Protein AF-A0A0P0VEU3-F1 (afdb_monomer_lite)

pLDDT: mean 72.61, std 14.06, range [29.98, 88.94]

Foldseek 3Di:
DDPPPQQDLDQVVLVVLVVLLVVLLVLADVLLSVLLVLQLLLQSLLQ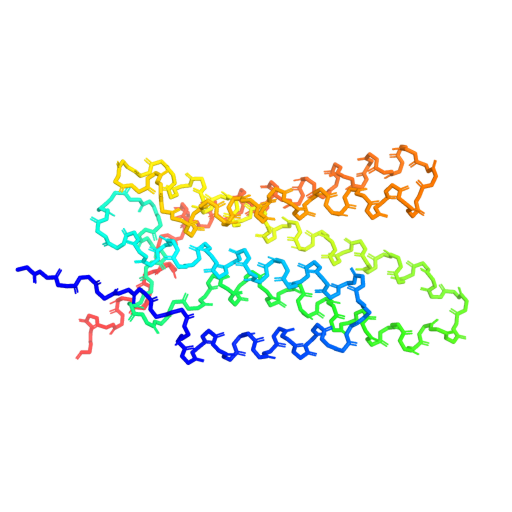SLLLVCVPQPDFLCVLLDDPRRPNCCSSCVLRVVLSVLSSVLSVCVVVVVPPPVCPVVSVVSVLVSLLSNLLSLLVSVLSLVRQCPGPVRVDDPSSVSSVVSSVVSVVSVLVVPVVVDPDPVVSVVSVVSSVVSSVVSVVVVVCCCVPCSPVSCVVVVVVVVD

Structure (mmCIF, N/CA/C/O backbone):
data_AF-A0A0P0VEU3-F1
#
_entry.id   AF-A0A0P0VEU3-F1
#
loop_
_atom_site.group_PDB
_atom_site.id
_atom_site.type_symbol
_atom_site.label_atom_id
_atom_site.label_alt_id
_atom_site.label_comp_id
_atom_site.label_asym_id
_atom_site.label_entity_id
_atom_site.label_seq_id
_atom_site.pdbx_PDB_ins_code
_atom_site.Cartn_x
_atom_site.Cartn_y
_atom_site.Cartn_z
_atom_site.occupancy
_atom_site.B_iso_or_equiv
_atom_site.auth_seq_id
_atom_site.auth_comp_id
_atom_site.auth_asym_id
_atom_site.auth_atom_id
_atom_site.pdbx_PDB_model_num
ATOM 1 N N . MET A 1 1 ? 17.361 14.196 -33.453 1.00 32.28 1 MET A N 1
ATOM 2 C CA . MET A 1 1 ? 16.663 14.804 -32.301 1.00 32.28 1 MET A CA 1
ATOM 3 C C . MET A 1 1 ? 15.591 13.819 -31.853 1.00 32.28 1 MET A C 1
ATOM 5 O O . MET A 1 1 ? 14.541 13.753 -32.472 1.00 32.28 1 MET A O 1
ATOM 9 N N . ALA A 1 2 ? 15.901 12.940 -30.896 1.00 29.98 2 ALA A N 1
ATOM 10 C CA . ALA A 1 2 ? 14.921 11.979 -30.395 1.00 29.98 2 ALA A CA 1
ATOM 11 C C . ALA A 1 2 ? 13.971 12.723 -29.454 1.00 29.98 2 ALA A C 1
ATOM 13 O O . ALA A 1 2 ? 14.391 13.202 -28.402 1.00 29.98 2 ALA A O 1
ATOM 14 N N . MET A 1 3 ? 12.715 12.874 -29.866 1.00 30.31 3 MET A N 1
ATOM 15 C CA . MET A 1 3 ? 11.657 13.405 -29.018 1.00 30.31 3 MET A CA 1
ATOM 16 C C . MET A 1 3 ? 11.454 12.398 -27.883 1.00 30.31 3 MET A C 1
ATOM 18 O O . MET A 1 3 ? 10.894 11.323 -28.093 1.00 30.31 3 MET A O 1
ATOM 22 N N . ALA A 1 4 ? 11.997 12.699 -26.702 1.00 37.72 4 ALA A N 1
ATOM 23 C CA . ALA A 1 4 ? 11.722 11.927 -25.502 1.00 37.72 4 ALA A CA 1
ATOM 24 C C . ALA A 1 4 ? 10.216 12.032 -25.246 1.00 37.72 4 ALA A C 1
ATOM 26 O O . ALA A 1 4 ? 9.728 13.080 -24.822 1.00 37.72 4 ALA A O 1
ATOM 27 N N . MET A 1 5 ? 9.470 10.981 -25.596 1.00 40.44 5 MET A N 1
ATOM 28 C CA . MET A 1 5 ? 8.049 10.905 -25.288 1.00 40.44 5 MET A CA 1
ATOM 29 C C . MET A 1 5 ? 7.889 11.083 -23.782 1.00 40.44 5 MET A C 1
ATOM 31 O O . MET A 1 5 ? 8.500 10.346 -23.003 1.00 40.44 5 MET A O 1
ATOM 35 N N . ALA A 1 6 ? 7.096 12.080 -23.382 1.00 47.03 6 ALA A N 1
ATOM 36 C CA . ALA A 1 6 ? 6.721 12.258 -21.989 1.00 47.03 6 ALA A CA 1
ATOM 37 C C . ALA A 1 6 ? 6.168 10.918 -21.473 1.00 47.03 6 ALA A C 1
ATOM 39 O O . ALA A 1 6 ? 5.345 10.311 -22.169 1.00 47.03 6 ALA A O 1
ATOM 40 N N . PRO A 1 7 ? 6.630 10.420 -20.312 1.00 53.62 7 PRO A N 1
ATOM 41 C CA . PRO A 1 7 ? 6.141 9.157 -19.784 1.00 53.62 7 PRO A CA 1
ATOM 42 C C . PRO A 1 7 ? 4.625 9.266 -19.654 1.00 53.62 7 PRO A C 1
ATOM 44 O O . PRO A 1 7 ? 4.120 10.170 -18.985 1.00 53.62 7 PRO A O 1
ATOM 47 N N . ALA A 1 8 ? 3.899 8.389 -20.350 1.00 59.00 8 ALA A N 1
ATOM 48 C CA . ALA A 1 8 ? 2.447 8.402 -20.319 1.00 59.00 8 ALA A CA 1
ATOM 49 C C . ALA A 1 8 ? 2.006 8.201 -18.865 1.00 59.00 8 ALA A C 1
ATOM 51 O O . ALA A 1 8 ? 2.203 7.133 -18.276 1.00 59.00 8 ALA A O 1
ATOM 52 N N . VAL A 1 9 ? 1.446 9.259 -18.273 1.00 63.12 9 VAL A N 1
ATOM 53 C CA . VAL A 1 9 ? 0.976 9.259 -16.880 1.00 63.12 9 VAL A CA 1
ATOM 54 C C . VAL A 1 9 ? -0.052 8.144 -16.673 1.00 63.12 9 VAL A C 1
ATOM 56 O O . VAL A 1 9 ? -0.084 7.510 -15.622 1.00 63.12 9 VAL A O 1
ATOM 59 N N . VAL A 1 10 ? -0.831 7.847 -17.715 1.00 63.91 10 VAL A N 1
ATOM 60 C CA . VAL A 1 10 ? -1.880 6.832 -17.717 1.00 63.91 10 VAL A CA 1
ATOM 61 C C . VAL A 1 10 ? -1.501 5.720 -18.697 1.00 63.91 10 VAL A C 1
ATOM 63 O O . VAL A 1 10 ? -1.823 5.782 -19.881 1.00 63.91 10 VAL A O 1
ATOM 66 N N . SER A 1 11 ? -0.787 4.701 -18.214 1.00 76.62 11 SER A N 1
ATOM 67 C CA . SER A 1 11 ? -0.761 3.400 -18.894 1.00 76.62 11 SER A CA 1
ATOM 68 C C . SER A 1 11 ? -2.011 2.605 -18.503 1.00 76.62 11 SER A C 1
ATOM 70 O O . SER A 1 11 ? -2.594 2.853 -17.444 1.00 76.62 11 SER A O 1
ATOM 72 N N . GLY A 1 12 ? -2.428 1.638 -19.327 1.00 74.12 12 GLY A N 1
ATOM 73 C CA . GLY A 1 12 ? -3.566 0.770 -18.994 1.00 74.12 12 GLY A CA 1
ATOM 74 C C . GLY A 1 12 ? -3.385 0.062 -17.644 1.00 74.12 12 GLY A C 1
ATOM 75 O O . GLY A 1 12 ? -4.311 0.021 -16.842 1.00 74.12 12 GLY A O 1
ATOM 76 N N . GLU A 1 13 ? -2.167 -0.396 -17.344 1.00 79.19 13 GLU A N 1
ATOM 77 C CA . GLU A 1 13 ? -1.820 -1.019 -16.059 1.00 79.19 13 GLU A CA 1
ATOM 78 C C . GLU A 1 13 ? -1.975 -0.042 -14.885 1.00 79.19 13 GLU A C 1
ATOM 80 O O . GLU A 1 13 ? -2.637 -0.361 -13.897 1.00 79.19 13 GLU A O 1
ATOM 85 N N . ARG A 1 14 ? -1.441 1.182 -15.012 1.00 81.69 14 ARG A N 1
ATOM 86 C CA . ARG A 1 14 ? -1.561 2.227 -13.981 1.00 81.69 14 ARG A CA 1
ATOM 87 C C . ARG A 1 14 ? -3.008 2.599 -13.725 1.00 81.69 14 ARG A C 1
ATOM 89 O O . ARG A 1 14 ? -3.391 2.782 -12.575 1.00 81.69 14 ARG A O 1
ATOM 96 N N . LEU A 1 15 ? -3.811 2.687 -14.785 1.00 81.38 15 LEU A N 1
ATOM 97 C CA . LEU A 1 15 ? -5.234 2.978 -14.675 1.00 81.38 15 LEU A CA 1
ATOM 98 C C . LEU A 1 15 ? -5.958 1.886 -13.884 1.00 81.38 15 LEU A C 1
ATOM 100 O O . LEU A 1 15 ? -6.757 2.211 -13.012 1.00 81.38 15 LEU A O 1
ATOM 104 N N . VAL A 1 16 ? -5.659 0.608 -14.138 1.00 83.50 16 VAL A N 1
ATOM 105 C CA . VAL A 1 16 ? -6.256 -0.512 -13.393 1.00 83.50 16 VAL A CA 1
ATOM 106 C C . VAL A 1 16 ? -5.898 -0.432 -11.911 1.00 83.50 16 VAL A C 1
ATOM 108 O O . VAL A 1 16 ? -6.789 -0.539 -11.067 1.00 83.50 16 VAL A O 1
ATOM 111 N N . VAL A 1 17 ? 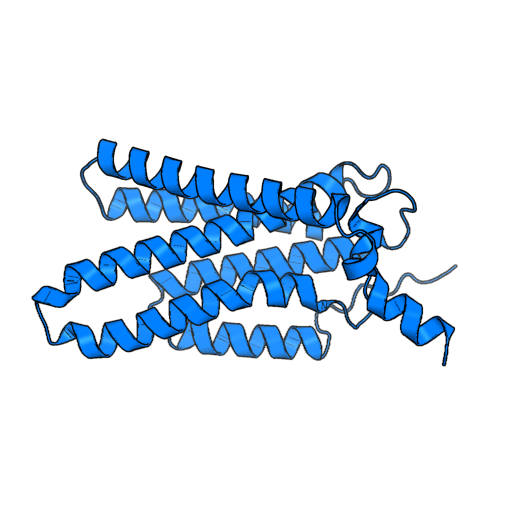-4.628 -0.182 -11.578 1.00 84.31 17 VAL A N 1
ATOM 112 C CA . VAL A 1 17 ? -4.210 -0.032 -10.176 1.00 84.31 17 VAL A CA 1
ATOM 113 C C . VAL A 1 17 ? -4.876 1.186 -9.538 1.00 84.31 17 VAL A C 1
ATOM 115 O O . VAL A 1 17 ? -5.375 1.097 -8.419 1.00 84.31 17 VAL A O 1
ATOM 118 N N . PHE A 1 18 ? -4.970 2.304 -10.259 1.00 82.44 18 PHE A N 1
ATOM 119 C CA . PHE A 1 18 ? -5.622 3.512 -9.763 1.00 82.44 18 PHE A CA 1
ATOM 120 C C . PHE A 1 18 ? -7.116 3.293 -9.509 1.00 82.44 18 PHE A C 1
ATOM 122 O O . PHE A 1 18 ? -7.623 3.688 -8.464 1.00 82.44 18 PHE A O 1
ATOM 129 N N . LEU A 1 19 ? -7.821 2.620 -10.422 1.00 84.69 19 LEU A N 1
ATOM 130 C CA . LEU A 1 19 ? -9.230 2.265 -10.250 1.00 84.69 19 LEU A CA 1
ATOM 131 C C . LEU A 1 19 ? -9.426 1.317 -9.065 1.00 84.69 19 LEU A C 1
ATOM 133 O O . LEU A 1 19 ? -10.364 1.505 -8.293 1.00 84.69 19 LEU A O 1
ATOM 137 N N . PHE A 1 20 ? -8.541 0.334 -8.889 1.00 86.50 20 PHE A N 1
ATOM 138 C CA . PHE A 1 20 ? -8.575 -0.566 -7.738 1.00 86.50 20 PHE A CA 1
ATOM 139 C C . PHE A 1 20 ? -8.404 0.202 -6.421 1.00 86.50 20 PHE A C 1
ATOM 141 O O . PHE A 1 20 ? -9.255 0.108 -5.537 1.00 86.50 20 PHE A O 1
ATOM 148 N N . VAL A 1 21 ? -7.361 1.027 -6.315 1.00 85.81 21 VAL A N 1
ATOM 149 C CA . VAL A 1 21 ? -7.096 1.833 -5.116 1.00 85.81 21 VAL A CA 1
ATOM 150 C C . VAL A 1 21 ? -8.229 2.825 -4.857 1.00 85.81 21 VAL A C 1
ATOM 152 O O . VAL A 1 21 ? -8.677 2.952 -3.721 1.00 85.81 21 VAL A O 1
ATOM 155 N N . ALA A 1 22 ? -8.752 3.481 -5.896 1.00 85.75 22 ALA A N 1
ATOM 156 C CA . ALA A 1 22 ? -9.877 4.402 -5.776 1.00 85.75 22 ALA A CA 1
ATOM 157 C C . ALA A 1 22 ? -11.134 3.695 -5.255 1.00 85.75 22 ALA A C 1
ATOM 159 O O . ALA A 1 22 ? -11.822 4.230 -4.392 1.00 85.75 22 ALA A O 1
ATOM 160 N N . ARG A 1 23 ? -11.425 2.474 -5.721 1.00 87.50 23 ARG A N 1
ATOM 161 C CA . ARG A 1 23 ? -12.559 1.679 -5.223 1.00 87.50 23 ARG A CA 1
ATOM 162 C C . ARG A 1 23 ? -12.410 1.334 -3.745 1.00 87.50 23 ARG A C 1
ATOM 164 O O . ARG A 1 23 ? -13.378 1.472 -3.003 1.00 87.50 23 ARG A O 1
ATOM 171 N N . VAL A 1 24 ? -11.216 0.925 -3.321 1.00 85.31 24 VAL A N 1
ATOM 172 C CA . VAL A 1 24 ? -10.928 0.624 -1.910 1.00 85.31 24 VAL A CA 1
ATOM 173 C C . VAL A 1 24 ? -11.025 1.893 -1.058 1.00 85.31 24 VAL A C 1
ATOM 175 O O . VAL A 1 24 ? -11.663 1.877 -0.009 1.00 85.31 24 VAL A O 1
ATOM 178 N N . ALA A 1 25 ? -10.470 3.010 -1.532 1.00 83.81 25 ALA A N 1
ATOM 179 C CA . ALA A 1 25 ? -10.518 4.298 -0.845 1.00 83.81 25 ALA A CA 1
ATOM 180 C C . ALA A 1 25 ? -11.952 4.836 -0.709 1.00 83.81 25 ALA A C 1
ATOM 182 O O . ALA A 1 25 ? -12.326 5.308 0.358 1.00 83.81 25 ALA A O 1
ATOM 183 N N . LEU A 1 26 ? -12.781 4.713 -1.751 1.00 85.44 26 LEU A N 1
ATOM 184 C CA . LEU A 1 26 ? -14.190 5.129 -1.721 1.00 85.44 26 LEU A CA 1
ATOM 185 C C . LEU A 1 26 ? -15.054 4.262 -0.797 1.00 85.44 26 LEU A C 1
ATOM 187 O O . LEU A 1 26 ? -16.088 4.720 -0.319 1.00 85.44 26 LEU A O 1
ATOM 191 N N . ALA A 1 27 ? -14.654 3.014 -0.548 1.00 84.75 27 ALA A N 1
ATOM 192 C CA . ALA A 1 27 ? -15.331 2.137 0.403 1.00 84.75 27 ALA A CA 1
ATOM 193 C C . ALA A 1 27 ? -14.907 2.390 1.863 1.00 84.75 27 ALA A C 1
ATOM 195 O O . ALA A 1 27 ? -15.554 1.875 2.779 1.00 84.75 27 ALA A O 1
ATOM 196 N N . ALA A 1 28 ? -13.826 3.147 2.079 1.00 80.81 28 ALA A N 1
ATOM 197 C CA . ALA A 1 28 ? -13.236 3.404 3.384 1.00 80.81 28 ALA A CA 1
ATOM 198 C C . ALA A 1 28 ? -13.727 4.723 4.011 1.00 80.81 28 ALA A C 1
ATOM 200 O O . ALA A 1 28 ? -14.112 5.653 3.300 1.00 80.81 28 ALA A O 1
ATOM 201 N N . PRO A 1 29 ? -13.647 4.863 5.347 1.00 77.94 29 PRO A N 1
ATOM 202 C CA . PRO A 1 29 ? -13.798 6.159 6.002 1.00 77.94 29 PRO A CA 1
ATOM 203 C C . PRO A 1 29 ? -12.732 7.143 5.496 1.00 77.94 29 PRO A C 1
ATOM 205 O O . PRO A 1 29 ? -11.569 6.762 5.341 1.00 77.94 29 PRO A O 1
ATOM 208 N N . ALA A 1 30 ? -13.093 8.420 5.314 1.00 78.50 30 ALA A N 1
ATOM 209 C CA . ALA A 1 30 ? -12.210 9.444 4.733 1.00 78.50 30 ALA A CA 1
ATOM 210 C C . ALA A 1 30 ? -10.825 9.530 5.410 1.00 78.50 30 ALA A C 1
ATOM 212 O O . ALA A 1 30 ? -9.807 9.678 4.735 1.00 78.50 30 ALA A O 1
ATOM 213 N N . GLN A 1 31 ? -10.788 9.353 6.734 1.00 80.00 31 GLN A N 1
ATOM 214 C CA . GLN A 1 31 ? -9.568 9.333 7.548 1.00 80.00 31 GLN A CA 1
ATOM 215 C C . GLN A 1 31 ? -8.565 8.230 7.161 1.00 80.00 31 GLN A C 1
ATOM 217 O O . GLN A 1 31 ? -7.362 8.449 7.254 1.00 80.00 31 GLN A O 1
ATOM 222 N N . LEU A 1 32 ? -9.035 7.071 6.690 1.00 80.88 32 LEU A N 1
ATOM 223 C CA . LEU A 1 32 ? -8.178 5.964 6.249 1.00 80.88 32 LEU A CA 1
ATOM 224 C C . LEU A 1 32 ? -7.955 5.973 4.730 1.00 80.88 32 LEU A C 1
ATOM 226 O O . LEU A 1 32 ? -6.909 5.533 4.256 1.00 80.88 32 LEU A O 1
ATOM 230 N N . ALA A 1 33 ? -8.909 6.521 3.973 1.00 84.25 33 ALA A N 1
ATOM 231 C CA . ALA A 1 33 ? -8.828 6.664 2.524 1.00 84.25 33 ALA A CA 1
ATOM 232 C C . ALA A 1 33 ? -7.747 7.665 2.083 1.00 84.25 33 ALA A C 1
ATOM 234 O O . ALA A 1 33 ? -7.006 7.401 1.134 1.00 84.25 33 ALA A O 1
ATOM 235 N N . ALA A 1 34 ? -7.640 8.809 2.769 1.00 84.88 34 ALA A N 1
ATOM 236 C CA . ALA A 1 34 ? -6.699 9.867 2.404 1.00 84.88 34 ALA A CA 1
ATOM 237 C C . ALA A 1 34 ? -5.223 9.413 2.445 1.00 84.88 34 ALA A C 1
ATOM 239 O O . ALA A 1 34 ? -4.519 9.643 1.459 1.00 84.88 34 ALA A O 1
ATOM 240 N N . PRO A 1 35 ? -4.743 8.709 3.491 1.00 84.12 35 PRO A N 1
ATOM 241 C CA . PRO A 1 35 ? -3.396 8.143 3.501 1.00 84.12 35 PRO A CA 1
ATOM 242 C C . PRO A 1 35 ? -3.143 7.208 2.314 1.00 84.12 35 PRO A C 1
ATOM 244 O O . PRO A 1 35 ? -2.140 7.363 1.619 1.00 84.12 35 PRO A O 1
ATOM 247 N N . LEU A 1 36 ? -4.069 6.292 2.014 1.00 86.25 36 LEU A N 1
ATOM 248 C CA . LEU A 1 36 ? -3.911 5.370 0.888 1.00 86.25 36 LEU A CA 1
ATOM 249 C C . LEU A 1 36 ? -3.787 6.121 -0.447 1.00 86.25 36 LEU A C 1
ATOM 251 O O . LEU A 1 36 ? -2.937 5.783 -1.270 1.00 86.25 36 LEU A O 1
ATOM 255 N N . ALA A 1 37 ? -4.591 7.169 -0.644 1.00 87.44 37 ALA A N 1
ATOM 256 C CA . ALA A 1 37 ? -4.525 8.010 -1.835 1.00 87.44 37 ALA A CA 1
ATOM 257 C C . ALA A 1 37 ? -3.185 8.759 -1.945 1.00 87.44 37 ALA A C 1
ATOM 259 O O . ALA A 1 37 ? -2.587 8.793 -3.022 1.00 87.44 37 ALA A O 1
ATOM 260 N N . VAL A 1 38 ? -2.679 9.312 -0.837 1.00 86.75 38 VAL A N 1
ATOM 261 C CA . VAL A 1 38 ? -1.364 9.974 -0.785 1.00 86.75 38 VAL A CA 1
ATOM 262 C C . VAL A 1 38 ? -0.243 8.982 -1.090 1.00 86.75 38 VAL A C 1
ATOM 264 O O . VAL A 1 38 ? 0.646 9.296 -1.879 1.00 86.75 38 VAL A O 1
ATOM 267 N N . LEU A 1 39 ? -0.298 7.774 -0.523 1.00 87.75 39 LEU A N 1
ATOM 268 C CA . LEU A 1 39 ? 0.686 6.722 -0.773 1.00 87.75 39 LEU A CA 1
ATOM 269 C C . LEU A 1 39 ? 0.667 6.270 -2.240 1.00 87.75 39 LEU A C 1
ATOM 271 O O . LEU A 1 39 ? 1.724 6.118 -2.847 1.00 87.75 39 LEU A O 1
ATOM 275 N N . ALA A 1 40 ? -0.518 6.113 -2.834 1.00 88.94 40 ALA A N 1
ATOM 276 C CA . ALA A 1 40 ? -0.667 5.781 -4.248 1.00 88.94 40 ALA A CA 1
ATOM 277 C C . ALA A 1 40 ? -0.131 6.893 -5.161 1.00 88.94 40 ALA A C 1
ATOM 279 O O . ALA A 1 40 ? 0.592 6.613 -6.116 1.00 88.94 40 ALA A O 1
ATOM 280 N N . ALA A 1 41 ? -0.418 8.159 -4.844 1.00 86.94 41 ALA A N 1
ATOM 281 C CA . ALA A 1 41 ? 0.131 9.301 -5.569 1.00 86.94 41 ALA A CA 1
ATOM 282 C C . ALA A 1 41 ? 1.662 9.374 -5.443 1.00 86.94 41 ALA A C 1
ATOM 284 O O . ALA A 1 41 ? 2.350 9.616 -6.436 1.00 86.94 41 ALA A O 1
ATOM 285 N N . ALA A 1 42 ? 2.204 9.111 -4.249 1.00 86.56 42 ALA A N 1
ATOM 286 C CA . ALA A 1 42 ? 3.643 9.050 -4.018 1.00 86.56 42 ALA A CA 1
ATOM 287 C C . ALA A 1 42 ? 4.277 7.931 -4.849 1.00 86.56 42 ALA A C 1
ATOM 289 O O . ALA A 1 42 ? 5.249 8.170 -5.560 1.00 86.56 42 ALA A O 1
ATOM 290 N N . ALA A 1 43 ? 3.696 6.732 -4.822 1.00 86.56 43 ALA A N 1
ATOM 291 C CA . ALA A 1 43 ? 4.191 5.593 -5.580 1.00 86.56 43 ALA A CA 1
ATOM 292 C C . ALA A 1 43 ? 4.150 5.845 -7.094 1.00 86.56 43 ALA A C 1
ATOM 294 O O . ALA A 1 43 ? 5.130 5.562 -7.779 1.00 86.56 43 ALA A O 1
ATOM 295 N N . LEU A 1 44 ? 3.079 6.463 -7.606 1.00 85.38 44 LEU A N 1
ATOM 296 C CA . LEU A 1 44 ? 2.976 6.863 -9.010 1.00 85.38 44 LEU A CA 1
ATOM 297 C C . LEU A 1 44 ? 4.053 7.893 -9.379 1.00 85.38 44 LEU A C 1
ATOM 299 O O . LEU A 1 44 ? 4.709 7.755 -10.408 1.00 85.38 44 LEU A O 1
ATOM 303 N N . ALA A 1 45 ? 4.271 8.909 -8.539 1.00 84.00 45 ALA A N 1
ATOM 304 C CA . ALA A 1 45 ? 5.295 9.925 -8.774 1.00 84.00 45 ALA A CA 1
ATOM 305 C C . ALA A 1 45 ? 6.710 9.323 -8.788 1.00 84.00 45 ALA A C 1
ATOM 307 O O . ALA A 1 45 ? 7.521 9.666 -9.651 1.00 84.00 45 ALA A O 1
ATOM 308 N N . VAL A 1 46 ? 6.999 8.395 -7.870 1.00 81.75 46 VAL A N 1
ATOM 309 C CA . VAL A 1 46 ? 8.271 7.661 -7.843 1.00 81.75 46 VAL A CA 1
ATOM 310 C C . VAL A 1 46 ? 8.422 6.799 -9.087 1.00 81.75 46 VAL A C 1
ATOM 312 O O . VAL A 1 46 ? 9.465 6.855 -9.729 1.00 81.75 46 VAL A O 1
ATOM 315 N N . GLU A 1 47 ? 7.390 6.055 -9.476 1.00 81.56 47 GLU A N 1
ATOM 316 C CA . GLU A 1 47 ? 7.423 5.210 -10.669 1.00 81.56 47 GLU A CA 1
ATOM 317 C C . GLU A 1 47 ? 7.667 6.031 -11.946 1.00 81.56 47 GLU A C 1
ATOM 319 O O . GLU A 1 47 ? 8.546 5.696 -12.736 1.00 81.56 47 GLU A O 1
ATOM 324 N N . LEU A 1 48 ? 6.987 7.173 -12.102 1.00 78.94 48 LEU A N 1
ATOM 325 C CA . LEU A 1 48 ? 7.221 8.111 -13.206 1.00 78.94 48 LEU A CA 1
ATOM 326 C C . LEU A 1 48 ? 8.648 8.680 -13.198 1.00 78.94 48 LEU A C 1
ATOM 328 O O . LEU A 1 48 ? 9.240 8.892 -14.259 1.00 78.94 48 LEU A O 1
ATOM 332 N N . ALA A 1 49 ? 9.216 8.928 -12.015 1.00 78.75 49 ALA A N 1
ATOM 333 C CA . ALA A 1 49 ? 10.594 9.388 -11.883 1.00 78.75 49 ALA A CA 1
ATOM 334 C C . ALA A 1 49 ? 11.611 8.290 -12.248 1.00 78.75 49 ALA A C 1
ATOM 336 O O . ALA A 1 49 ? 12.638 8.604 -12.856 1.00 78.75 49 ALA A O 1
ATOM 337 N N . VAL A 1 50 ? 11.323 7.024 -11.919 1.00 74.44 50 VAL A N 1
ATOM 338 C CA . VAL A 1 50 ? 12.127 5.864 -12.335 1.00 74.44 50 VAL A CA 1
ATOM 339 C C . VAL A 1 50 ? 12.068 5.697 -13.853 1.00 74.44 50 VAL A C 1
ATOM 341 O O . VAL A 1 50 ? 13.120 5.597 -14.484 1.00 74.44 50 VAL A O 1
ATOM 344 N N . ASP A 1 51 ? 10.883 5.762 -14.459 1.00 72.56 51 ASP A N 1
ATOM 345 C CA . ASP A 1 51 ? 10.715 5.651 -15.913 1.00 72.56 51 ASP A CA 1
ATOM 346 C C . ASP A 1 51 ? 11.430 6.769 -16.676 1.00 72.56 51 ASP A C 1
ATOM 348 O O . ASP A 1 51 ? 12.124 6.516 -17.661 1.00 72.56 51 ASP A O 1
ATOM 352 N N . GLY A 1 52 ? 11.313 8.013 -16.201 1.00 67.31 52 GLY A N 1
ATOM 353 C CA . GLY A 1 52 ? 11.990 9.164 -16.803 1.00 67.31 52 GLY A CA 1
ATOM 354 C C . GLY A 1 52 ? 13.518 9.101 -16.694 1.00 67.31 52 GLY A C 1
ATOM 355 O O . GLY A 1 52 ? 14.218 9.699 -17.506 1.00 67.31 52 GLY A O 1
ATOM 356 N N . SER A 1 53 ? 14.050 8.334 -15.736 1.00 64.06 53 SER A N 1
ATOM 357 C CA . SER A 1 53 ? 15.493 8.168 -15.510 1.00 64.06 53 SER A CA 1
ATOM 358 C C . SER A 1 53 ? 16.180 7.193 -16.478 1.00 64.06 53 SER A C 1
ATOM 360 O O . SER A 1 53 ? 17.368 6.904 -16.325 1.00 64.06 53 SER A O 1
ATOM 362 N N . ALA A 1 54 ? 15.449 6.689 -17.482 1.00 55.47 54 ALA A N 1
ATOM 363 C CA . ALA A 1 54 ? 15.855 5.635 -18.413 1.00 55.47 54 ALA A CA 1
ATOM 364 C C . ALA A 1 54 ? 17.216 5.833 -19.114 1.00 55.47 54 ALA A C 1
ATOM 366 O O . ALA A 1 54 ? 17.747 4.848 -19.640 1.00 55.47 54 ALA A O 1
ATOM 367 N N . SER A 1 55 ? 17.769 7.049 -19.108 1.00 49.38 55 SER A N 1
ATOM 368 C CA . SER A 1 55 ? 19.049 7.449 -19.699 1.00 49.38 55 SER A CA 1
ATOM 369 C C . SER A 1 55 ? 20.270 7.341 -18.770 1.00 49.38 55 SER A C 1
ATOM 371 O O . SER A 1 55 ? 21.393 7.393 -19.267 1.00 49.38 55 SER A O 1
ATOM 373 N N . ALA A 1 56 ? 20.107 7.150 -17.455 1.00 48.19 56 ALA A N 1
ATOM 374 C CA . ALA A 1 56 ? 21.238 7.081 -16.524 1.00 48.19 56 ALA A CA 1
ATOM 375 C C . ALA A 1 56 ? 21.723 5.634 -16.320 1.00 48.19 56 ALA A C 1
ATOM 377 O O . ALA A 1 56 ? 21.035 4.797 -15.736 1.00 48.19 56 ALA A O 1
ATOM 378 N N . SER A 1 57 ? 22.922 5.323 -16.808 1.00 47.25 57 SER A N 1
ATOM 379 C CA . SER A 1 57 ? 23.480 3.968 -16.904 1.00 47.25 57 SER A CA 1
ATOM 380 C C . SER A 1 57 ? 23.958 3.334 -15.584 1.00 47.25 57 SER A C 1
ATOM 382 O O . SER A 1 57 ? 24.345 2.165 -15.606 1.00 47.25 57 SER A O 1
ATOM 384 N N . SER A 1 58 ? 23.911 4.033 -14.444 1.00 49.50 58 SER A N 1
ATOM 385 C CA . SER A 1 58 ? 24.657 3.636 -13.234 1.00 49.50 58 SER A CA 1
ATOM 386 C C . SER A 1 58 ? 23.848 3.410 -11.947 1.00 49.50 58 SER A C 1
ATOM 388 O O . SER A 1 58 ? 24.452 3.169 -10.905 1.00 49.50 58 SER A O 1
ATOM 390 N N . SER A 1 59 ? 22.510 3.434 -11.957 1.00 53.62 59 SER A N 1
ATOM 391 C CA . SER A 1 59 ? 21.744 3.240 -10.712 1.00 53.62 59 SER A CA 1
ATOM 392 C C . SER A 1 59 ? 21.439 1.755 -10.414 1.00 53.62 59 SER A C 1
ATOM 394 O O . SER A 1 59 ? 21.087 1.002 -11.329 1.00 53.62 59 SER A O 1
ATOM 396 N N . PRO A 1 60 ? 21.489 1.305 -9.139 1.00 53.28 60 PRO A N 1
ATOM 397 C CA . PRO A 1 60 ? 21.070 -0.050 -8.739 1.00 53.28 60 PRO A CA 1
ATOM 398 C C . PRO A 1 60 ? 19.599 -0.343 -9.089 1.00 53.28 60 PRO A C 1
ATOM 400 O O . PRO A 1 60 ? 19.204 -1.497 -9.242 1.00 53.28 60 PRO A O 1
ATOM 403 N N . LEU A 1 61 ? 18.807 0.708 -9.328 1.00 56.41 61 LEU A N 1
ATOM 404 C CA . LEU A 1 61 ? 17.438 0.648 -9.842 1.00 56.41 61 LEU A CA 1
ATOM 405 C C . LEU A 1 61 ? 17.331 0.024 -11.238 1.00 56.41 61 LEU A C 1
ATOM 407 O O . LEU A 1 61 ? 16.256 -0.439 -11.609 1.00 56.41 61 LEU A O 1
ATOM 411 N N . ARG A 1 62 ? 18.432 -0.069 -11.999 1.00 56.66 62 ARG A N 1
ATOM 412 C CA . ARG A 1 62 ? 18.446 -0.776 -13.284 1.00 56.66 62 ARG A CA 1
ATOM 413 C C . ARG A 1 62 ? 18.056 -2.255 -13.134 1.00 56.66 62 ARG A C 1
ATOM 415 O O . ARG A 1 62 ? 17.554 -2.823 -14.098 1.00 56.66 62 ARG A O 1
ATOM 422 N N . ARG A 1 63 ? 18.218 -2.866 -11.948 1.00 54.72 63 ARG A N 1
ATOM 423 C CA . ARG A 1 63 ? 17.698 -4.221 -11.668 1.00 54.72 63 ARG A CA 1
ATOM 424 C C . ARG A 1 63 ? 16.183 -4.299 -11.718 1.00 54.72 63 ARG A C 1
ATOM 426 O O . ARG A 1 63 ? 15.656 -5.257 -12.256 1.00 54.72 63 ARG A O 1
ATOM 433 N N . PHE A 1 64 ? 15.484 -3.280 -11.232 1.00 51.78 64 PHE A N 1
ATOM 434 C CA . PHE A 1 64 ? 14.022 -3.228 -11.279 1.00 51.78 64 PHE A CA 1
ATOM 435 C C . PHE A 1 64 ? 13.473 -2.807 -12.641 1.00 51.78 64 PHE A C 1
ATOM 437 O O . PHE A 1 64 ? 12.277 -2.556 -12.763 1.00 51.78 64 PHE A O 1
ATOM 444 N N . ARG A 1 65 ? 14.326 -2.703 -13.668 1.00 52.34 65 ARG A N 1
ATOM 445 C CA . ARG A 1 65 ? 13.919 -2.276 -15.002 1.00 52.34 65 ARG A CA 1
ATOM 446 C C . ARG A 1 65 ? 13.067 -3.361 -15.653 1.00 52.34 65 ARG A C 1
ATOM 448 O O . ARG A 1 65 ? 13.553 -4.218 -16.387 1.00 52.34 65 ARG A O 1
ATOM 455 N N . THR A 1 66 ? 11.773 -3.281 -15.401 1.00 49.19 66 THR A N 1
ATOM 456 C CA . THR A 1 66 ? 10.745 -3.882 -16.235 1.00 49.19 66 THR A CA 1
ATOM 457 C C . THR A 1 66 ? 10.652 -3.093 -17.543 1.00 49.19 66 THR A C 1
ATOM 459 O O . THR A 1 66 ? 11.183 -1.987 -17.690 1.00 49.19 66 THR A O 1
ATOM 462 N N . ARG A 1 67 ? 10.082 -3.721 -18.571 1.00 49.88 67 ARG A N 1
ATOM 463 C CA . ARG A 1 67 ? 9.999 -3.158 -19.923 1.00 49.88 67 ARG A CA 1
ATOM 464 C C . ARG A 1 67 ? 9.343 -1.762 -19.876 1.00 49.88 67 ARG A C 1
ATOM 466 O O . ARG A 1 67 ? 8.366 -1.617 -19.143 1.00 49.88 67 ARG A O 1
ATOM 473 N N . PRO A 1 68 ? 9.804 -0.763 -20.660 1.00 47.12 68 PRO A N 1
ATOM 474 C CA . PRO A 1 68 ? 9.101 0.516 -20.766 1.00 47.12 68 PRO A CA 1
ATOM 475 C C . PRO A 1 68 ? 7.633 0.256 -21.131 1.00 47.12 68 PRO A C 1
ATOM 477 O O . PRO A 1 68 ? 7.368 -0.376 -22.155 1.00 47.12 68 PRO A O 1
ATOM 480 N N . GLY A 1 69 ? 6.707 0.666 -20.261 1.00 47.84 69 GLY A N 1
ATOM 481 C CA . GLY A 1 69 ? 5.266 0.428 -20.412 1.00 47.84 69 GLY A CA 1
ATOM 482 C C . GLY A 1 69 ? 4.677 -0.773 -19.654 1.00 47.84 69 GLY A C 1
ATOM 483 O O . GLY A 1 69 ? 3.463 -0.919 -19.696 1.00 47.84 69 GLY A O 1
ATOM 484 N N . ALA A 1 70 ? 5.487 -1.581 -18.957 1.00 50.97 70 ALA A N 1
ATOM 485 C CA . ALA A 1 70 ? 5.049 -2.728 -18.140 1.00 50.97 70 ALA A CA 1
ATOM 486 C C . ALA A 1 70 ? 5.396 -2.564 -16.641 1.00 50.97 70 ALA A C 1
ATOM 488 O O . ALA A 1 70 ? 5.631 -3.537 -15.920 1.00 50.97 70 ALA A O 1
ATOM 489 N N . SER A 1 71 ? 5.593 -1.320 -16.194 1.00 58.19 71 SER A N 1
ATOM 490 C CA . SER A 1 71 ? 6.327 -1.017 -14.962 1.00 58.19 71 SER A CA 1
ATOM 491 C C . SER A 1 71 ? 5.455 -0.653 -13.767 1.00 58.19 71 SER A C 1
ATOM 493 O O . SER A 1 71 ? 5.981 -0.072 -12.820 1.00 58.19 71 SER A O 1
ATOM 495 N N . SER A 1 72 ? 4.169 -1.021 -13.742 1.00 68.38 72 SER A N 1
ATOM 496 C CA . SER A 1 72 ? 3.309 -0.659 -12.604 1.00 68.38 72 SER A CA 1
ATOM 497 C C . SER A 1 72 ? 3.589 -1.439 -11.310 1.00 68.38 72 SER A C 1
ATOM 499 O O . SER A 1 72 ? 2.823 -1.374 -10.356 1.00 68.38 72 SER A O 1
ATOM 501 N N . GLY A 1 73 ? 4.699 -2.181 -11.243 1.00 76.88 73 GLY A N 1
ATOM 502 C CA . GLY A 1 73 ? 5.082 -2.983 -10.083 1.00 76.88 73 GLY A CA 1
ATOM 503 C C . GLY A 1 73 ? 5.414 -2.163 -8.833 1.00 76.88 73 GLY A C 1
ATOM 504 O O . GLY A 1 73 ? 5.166 -2.644 -7.732 1.00 76.88 73 GLY A O 1
ATOM 505 N N . ILE A 1 74 ? 5.924 -0.930 -8.974 1.00 81.69 74 ILE A N 1
ATOM 506 C CA . ILE A 1 74 ? 6.202 -0.059 -7.816 1.00 81.69 74 ILE A CA 1
ATOM 507 C C . ILE A 1 74 ? 4.883 0.448 -7.235 1.00 81.69 74 ILE A C 1
ATOM 509 O O . ILE A 1 74 ? 4.645 0.292 -6.038 1.00 81.69 74 ILE A O 1
ATOM 513 N N . LEU A 1 75 ? 4.004 0.997 -8.080 1.00 82.75 75 LEU A N 1
ATOM 514 C CA . LEU A 1 75 ? 2.674 1.443 -7.677 1.00 82.75 75 LEU A CA 1
ATOM 515 C C . LEU A 1 75 ? 1.854 0.296 -7.079 1.00 82.75 75 LEU A C 1
ATOM 517 O O . LEU A 1 75 ? 1.293 0.433 -5.992 1.00 82.75 75 LEU A O 1
ATOM 521 N N . LEU A 1 76 ? 1.814 -0.848 -7.759 1.00 84.75 76 LEU A N 1
ATOM 522 C CA . LEU A 1 76 ? 1.064 -2.018 -7.318 1.00 84.75 76 LEU A CA 1
ATOM 523 C C . LEU A 1 76 ? 1.645 -2.584 -6.020 1.00 84.75 76 LEU A C 1
ATOM 525 O O . LEU A 1 76 ? 0.890 -2.834 -5.084 1.00 84.75 76 LEU A O 1
ATOM 529 N N . GLY A 1 77 ? 2.967 -2.718 -5.906 1.00 84.12 77 GLY A N 1
ATOM 530 C CA . GLY A 1 77 ? 3.623 -3.219 -4.696 1.00 84.12 77 GLY A CA 1
ATOM 531 C C . GLY A 1 77 ? 3.451 -2.296 -3.486 1.00 84.12 77 GLY A C 1
ATOM 532 O O . GLY A 1 77 ? 3.227 -2.772 -2.377 1.00 84.12 77 GLY A O 1
ATOM 533 N N . ALA A 1 78 ? 3.485 -0.977 -3.693 1.00 86.38 78 ALA A N 1
ATOM 534 C CA . ALA A 1 78 ? 3.297 -0.007 -2.617 1.00 86.38 78 ALA A CA 1
ATOM 535 C C . ALA A 1 78 ? 1.840 0.095 -2.141 1.00 86.38 78 ALA A C 1
ATOM 537 O O . ALA A 1 78 ? 1.605 0.475 -0.999 1.00 86.38 78 ALA A O 1
ATOM 538 N N . THR A 1 79 ? 0.860 -0.223 -2.992 1.00 86.88 79 THR A N 1
ATOM 539 C CA . THR A 1 79 ? -0.567 -0.030 -2.675 1.00 86.88 79 THR A CA 1
ATOM 540 C C . THR A 1 79 ? -1.307 -1.315 -2.320 1.00 86.88 79 THR A C 1
ATOM 542 O O . THR A 1 79 ? -2.310 -1.246 -1.611 1.00 86.88 79 THR A O 1
ATOM 545 N N . THR A 1 80 ? -0.830 -2.489 -2.743 1.00 88.12 80 THR A N 1
ATOM 546 C CA . THR A 1 80 ? -1.521 -3.774 -2.520 1.00 88.12 80 THR A CA 1
ATOM 547 C C . THR A 1 80 ? -1.665 -4.120 -1.045 1.00 88.12 80 THR A C 1
ATOM 549 O O . THR A 1 80 ? -2.790 -4.304 -0.582 1.00 88.12 80 THR A O 1
ATOM 552 N N . LEU A 1 81 ? -0.562 -4.181 -0.294 1.00 85.31 81 LEU A N 1
ATOM 553 C CA . LEU A 1 81 ? -0.607 -4.528 1.131 1.00 85.31 81 LEU A CA 1
ATOM 554 C C . LEU A 1 81 ? -1.469 -3.543 1.946 1.00 85.31 81 LEU A C 1
ATOM 556 O O . LEU A 1 81 ? -2.377 -4.011 2.640 1.00 85.31 81 LEU A O 1
ATOM 560 N N . PRO A 1 82 ? -1.290 -2.210 1.823 1.00 86.25 82 PRO A N 1
ATOM 561 C CA . PRO A 1 82 ? -2.183 -1.244 2.462 1.00 86.25 82 PRO A CA 1
ATOM 562 C C . PRO A 1 82 ? -3.654 -1.417 2.069 1.00 86.25 82 PRO A C 1
ATOM 564 O O . PRO A 1 82 ? -4.523 -1.355 2.934 1.00 86.25 82 PRO A O 1
ATOM 567 N N . SER A 1 83 ? -3.952 -1.689 0.793 1.00 85.94 83 SER A N 1
ATOM 568 C CA . SER A 1 83 ? -5.334 -1.860 0.315 1.00 85.94 83 SER A CA 1
ATOM 569 C C . SER A 1 83 ? -6.004 -3.112 0.882 1.00 85.94 83 SER A C 1
ATOM 571 O O . SER A 1 83 ? -7.189 -3.076 1.220 1.00 85.94 83 SER A O 1
ATOM 573 N N . VAL A 1 84 ? -5.267 -4.220 1.015 1.00 88.19 84 VAL A N 1
ATOM 574 C CA . VAL A 1 84 ? -5.779 -5.458 1.628 1.00 88.19 84 VAL A CA 1
ATOM 575 C C . VAL A 1 84 ? -6.070 -5.237 3.111 1.00 88.19 84 VAL A C 1
ATOM 577 O O . VAL A 1 84 ? -7.149 -5.596 3.586 1.00 88.19 84 VAL A O 1
ATOM 580 N N . MET A 1 85 ? -5.154 -4.582 3.830 1.00 87.75 85 MET A N 1
ATOM 581 C CA . MET A 1 85 ? -5.348 -4.258 5.246 1.00 87.75 85 MET A CA 1
ATOM 582 C C . MET A 1 85 ? -6.509 -3.286 5.456 1.00 87.75 85 MET A C 1
ATOM 584 O O . MET A 1 85 ? -7.329 -3.497 6.350 1.00 87.75 85 MET A O 1
ATOM 588 N N . LEU A 1 86 ? -6.654 -2.287 4.582 1.00 85.75 86 LEU A N 1
ATOM 589 C CA . LEU A 1 86 ? -7.787 -1.371 4.622 1.00 85.75 86 LEU A CA 1
ATOM 590 C C . LEU A 1 86 ? -9.111 -2.081 4.314 1.00 85.75 86 LEU A C 1
ATOM 592 O O . LEU A 1 86 ? -10.105 -1.849 4.994 1.00 85.75 86 LEU A O 1
ATOM 596 N N . SER A 1 87 ? -9.132 -2.999 3.348 1.00 86.25 87 SER A N 1
ATOM 597 C CA . SER A 1 87 ? -10.325 -3.800 3.044 1.00 86.25 87 SER A CA 1
ATOM 598 C C . SER A 1 87 ? -10.763 -4.635 4.249 1.00 86.25 87 SER A C 1
ATOM 600 O O . SER A 1 87 ? -11.953 -4.697 4.559 1.00 86.25 87 SER A O 1
ATOM 602 N N . ARG A 1 88 ? -9.802 -5.219 4.977 1.00 86.62 88 ARG A N 1
ATOM 603 C CA . ARG A 1 88 ? -10.067 -5.943 6.226 1.00 86.62 88 ARG A CA 1
ATOM 604 C C . ARG A 1 88 ? -10.603 -5.013 7.320 1.00 86.62 88 ARG A C 1
ATOM 606 O O . ARG A 1 88 ? -11.569 -5.373 7.987 1.00 86.62 88 ARG A O 1
ATOM 613 N N . LEU A 1 89 ? -10.043 -3.809 7.458 1.00 84.56 89 LEU A N 1
ATOM 614 C CA . LEU A 1 89 ? -10.553 -2.777 8.370 1.00 84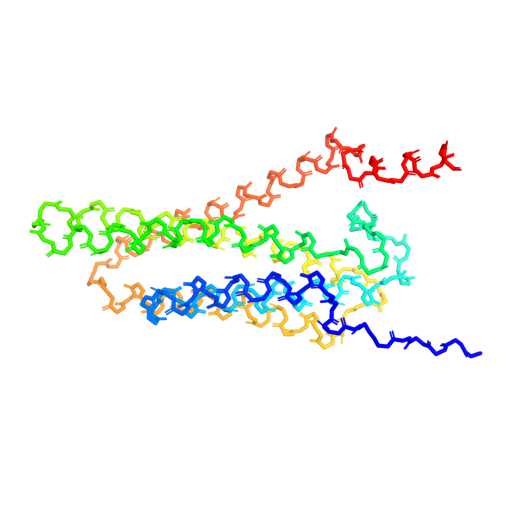.56 89 LEU A CA 1
ATOM 615 C C . LEU A 1 89 ? -11.991 -2.368 8.044 1.00 84.56 89 LEU A C 1
ATOM 617 O O . LEU A 1 89 ? -12.789 -2.229 8.959 1.00 84.56 89 LEU A O 1
ATOM 621 N N . ILE A 1 90 ? -12.350 -2.215 6.766 1.00 84.44 90 ILE A N 1
ATOM 622 C CA . ILE A 1 90 ? -13.723 -1.880 6.352 1.00 84.44 90 ILE A CA 1
ATOM 623 C C . ILE A 1 90 ? -14.694 -3.004 6.729 1.00 84.44 90 ILE A C 1
ATOM 625 O O . ILE A 1 90 ? -15.793 -2.733 7.215 1.00 84.44 90 ILE A O 1
ATOM 629 N N . GLN A 1 91 ? -14.302 -4.261 6.504 1.00 84.31 91 GLN A N 1
ATOM 630 C CA . GLN A 1 91 ? -15.122 -5.419 6.868 1.00 84.31 91 GLN A CA 1
ATOM 631 C C . GLN A 1 91 ? -15.344 -5.477 8.379 1.00 84.31 91 GLN A C 1
ATOM 633 O O . GLN A 1 91 ? -16.487 -5.570 8.822 1.00 84.31 91 GLN A O 1
ATOM 638 N N . LEU A 1 92 ? -14.269 -5.345 9.160 1.00 78.44 92 LEU A N 1
ATOM 639 C CA . LEU A 1 92 ? -14.352 -5.313 10.615 1.00 78.44 92 LEU A CA 1
ATOM 640 C C . LEU A 1 92 ? -15.158 -4.117 11.094 1.00 78.44 92 LEU A C 1
ATOM 642 O O . LEU A 1 92 ? -16.077 -4.316 11.861 1.00 78.44 92 LEU A O 1
ATOM 646 N N . TYR A 1 93 ? -14.928 -2.908 10.587 1.00 76.56 93 TYR A N 1
ATOM 647 C CA . TYR A 1 93 ? -15.684 -1.722 10.992 1.00 76.56 93 TYR A CA 1
ATOM 648 C C . TYR A 1 93 ? -17.203 -1.940 10.931 1.00 76.56 93 TYR A C 1
ATOM 650 O O . TYR A 1 93 ? -17.919 -1.516 11.831 1.00 76.56 93 TYR A O 1
ATOM 658 N N . ARG A 1 94 ? -17.699 -2.659 9.915 1.00 75.75 94 ARG A N 1
ATOM 659 C CA . ARG A 1 94 ? -19.128 -2.989 9.789 1.00 75.75 94 ARG A CA 1
ATOM 660 C C . ARG A 1 94 ? -19.606 -4.036 10.793 1.00 75.75 94 ARG A C 1
ATOM 662 O O . ARG A 1 94 ? -20.717 -3.918 11.291 1.00 75.75 94 ARG A O 1
ATOM 669 N N . VAL A 1 95 ? -18.795 -5.055 11.061 1.00 71.56 95 VAL A N 1
ATOM 670 C CA . VAL A 1 95 ? -19.130 -6.149 11.991 1.00 71.56 95 VAL A CA 1
ATOM 671 C C . VAL A 1 95 ? -19.017 -5.690 13.448 1.00 71.56 95 VAL A C 1
ATOM 673 O O . VAL A 1 95 ? -19.818 -6.060 14.296 1.00 71.56 95 VAL A O 1
ATOM 676 N N . LEU A 1 96 ? -18.034 -4.842 13.723 1.00 64.31 96 LEU A N 1
ATOM 677 C CA . LEU A 1 96 ? -17.556 -4.505 15.055 1.00 64.31 96 LEU A CA 1
ATOM 678 C C . LEU A 1 96 ? -18.221 -3.262 15.644 1.00 64.31 96 LEU A C 1
ATOM 680 O O . LEU A 1 96 ? -18.156 -3.039 16.846 1.00 64.31 96 LEU A O 1
ATOM 684 N N . LEU A 1 97 ? -18.921 -2.478 14.818 1.00 61.78 97 LEU A N 1
ATOM 685 C CA . LEU A 1 97 ? -19.804 -1.415 15.301 1.00 61.78 97 LEU A CA 1
ATOM 686 C C . LEU A 1 97 ? -20.924 -1.951 16.211 1.00 61.78 97 LEU A C 1
ATOM 688 O O . LEU A 1 97 ? -21.515 -1.178 16.958 1.00 61.78 97 LEU A O 1
ATOM 692 N N . ALA A 1 98 ? -21.209 -3.256 16.141 1.00 66.31 98 ALA A N 1
ATOM 693 C CA . ALA A 1 98 ? -22.225 -3.922 16.943 1.00 66.31 98 ALA A CA 1
ATOM 694 C C . ALA A 1 98 ? -21.709 -4.472 18.286 1.00 66.31 98 ALA A C 1
ATOM 696 O O . ALA A 1 98 ? -22.534 -4.746 19.155 1.00 66.31 98 ALA A O 1
ATOM 697 N N . ASP A 1 99 ? -20.391 -4.626 18.481 1.00 68.31 99 ASP A N 1
ATOM 698 C CA . ASP A 1 99 ? -19.830 -5.282 19.671 1.00 68.31 99 ASP A CA 1
ATOM 699 C C . ASP A 1 99 ? -18.858 -4.357 20.436 1.00 68.31 99 ASP A C 1
ATOM 701 O O . ASP A 1 99 ? -17.823 -3.956 19.887 1.00 68.31 99 ASP A O 1
ATOM 705 N N . PRO A 1 100 ? -19.143 -4.008 21.708 1.00 65.81 100 PRO A N 1
ATOM 706 C CA . PRO A 1 100 ? -18.262 -3.169 22.518 1.00 65.81 100 PRO A CA 1
ATOM 707 C C . PRO A 1 100 ? -16.853 -3.749 22.718 1.00 65.81 100 PRO A C 1
ATOM 709 O O . PRO A 1 100 ? -15.914 -2.961 22.857 1.00 65.81 100 PRO A O 1
ATOM 712 N N . ASN A 1 101 ? -16.671 -5.076 22.681 1.00 69.81 101 ASN A N 1
ATOM 713 C CA . ASN A 1 101 ? -15.355 -5.698 22.875 1.00 69.81 101 ASN A CA 1
ATOM 714 C C . ASN A 1 101 ? -14.424 -5.554 21.670 1.00 69.81 101 ASN A C 1
ATOM 716 O O . ASN A 1 101 ? -13.205 -5.619 21.813 1.00 69.81 101 ASN A O 1
ATOM 720 N N . GLY A 1 102 ? -14.956 -5.314 20.474 1.00 71.81 102 GLY A N 1
ATOM 721 C CA . GLY A 1 102 ? -14.107 -5.261 19.293 1.00 71.81 102 GLY A CA 1
ATOM 722 C C . GLY A 1 102 ? -13.354 -3.937 19.120 1.00 71.81 102 GLY A C 1
ATOM 723 O O . GLY A 1 102 ? -12.465 -3.822 18.277 1.00 71.81 102 GLY A O 1
ATOM 724 N N . ARG A 1 103 ? -13.619 -2.923 19.951 1.00 71.88 103 ARG A N 1
ATOM 725 C CA . ARG A 1 103 ? -12.902 -1.641 19.872 1.00 71.88 103 ARG A CA 1
ATOM 726 C C . ARG A 1 103 ? -11.374 -1.808 19.956 1.00 71.88 103 ARG A C 1
ATOM 728 O O . ARG A 1 103 ? -10.656 -1.092 19.258 1.00 71.88 103 ARG A O 1
ATOM 735 N N . GLU A 1 104 ? -10.887 -2.759 20.753 1.00 76.94 104 GLU A N 1
ATOM 736 C CA . GLU A 1 104 ? -9.453 -3.062 20.858 1.00 76.94 104 GLU A CA 1
ATOM 737 C C . GLU A 1 104 ? -8.899 -3.715 19.586 1.00 76.94 104 GLU A C 1
ATOM 739 O O . GLU A 1 104 ? -7.860 -3.289 19.076 1.00 76.94 104 GLU A O 1
ATOM 744 N N . GLU A 1 105 ? -9.616 -4.688 19.015 1.00 79.25 105 GLU A N 1
ATOM 745 C CA . GLU A 1 105 ? -9.217 -5.333 17.758 1.00 79.25 105 GLU A CA 1
ATOM 746 C C . GLU A 1 105 ? -9.155 -4.327 16.604 1.00 79.25 105 GLU A C 1
ATOM 748 O O . GLU A 1 105 ? -8.215 -4.348 15.806 1.00 79.25 105 GLU A O 1
ATOM 753 N N . TYR A 1 106 ? -10.119 -3.401 16.540 1.00 81.00 106 TYR A N 1
ATOM 754 C CA . TYR A 1 106 ? -10.115 -2.329 15.548 1.00 81.00 106 TYR A CA 1
ATOM 755 C C . TYR A 1 106 ? -8.885 -1.428 15.696 1.00 81.00 106 TYR A C 1
ATOM 757 O O . TYR A 1 106 ? -8.202 -1.169 14.706 1.00 81.00 106 TYR A O 1
ATOM 765 N N . ALA A 1 107 ? -8.567 -0.991 16.918 1.00 80.75 107 ALA A N 1
ATOM 766 C CA . ALA A 1 107 ? -7.398 -0.150 17.174 1.00 80.75 107 ALA A CA 1
ATOM 767 C C . ALA A 1 107 ? -6.085 -0.866 16.811 1.00 80.75 107 ALA A C 1
ATOM 769 O O . ALA A 1 107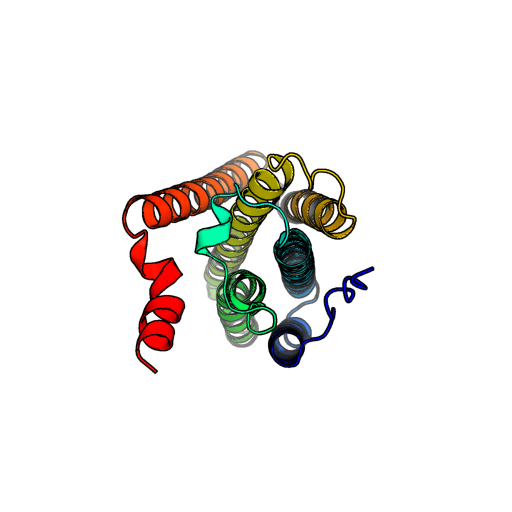 ? -5.182 -0.263 16.226 1.00 80.75 107 ALA A O 1
ATOM 770 N N . TYR A 1 108 ? -5.990 -2.167 17.097 1.00 81.38 108 TYR A N 1
ATOM 771 C CA . TYR A 1 108 ? -4.835 -2.979 16.729 1.00 81.38 108 TYR A CA 1
ATOM 772 C C . TYR A 1 108 ? -4.675 -3.117 15.207 1.00 81.38 108 TYR A C 1
ATOM 774 O O . TYR A 1 108 ? -3.582 -2.911 14.675 1.00 81.38 108 TYR A O 1
ATOM 782 N N . LEU A 1 109 ? -5.756 -3.420 14.479 1.00 84.00 109 LEU A N 1
ATOM 783 C CA . LEU A 1 109 ? -5.709 -3.477 13.015 1.00 84.00 109 LEU A CA 1
ATOM 784 C C . LEU A 1 109 ? -5.406 -2.116 12.388 1.00 84.00 109 LEU A C 1
ATOM 786 O O . LEU A 1 109 ? -4.704 -2.052 11.379 1.00 84.00 109 LEU A O 1
ATOM 790 N N . GLU A 1 110 ? -5.919 -1.033 12.969 1.00 84.94 110 GLU A N 1
ATOM 791 C CA . GLU A 1 110 ? -5.620 0.323 12.522 1.00 84.94 110 GLU A CA 1
ATOM 792 C C . GLU A 1 110 ? -4.114 0.590 12.631 1.00 84.94 110 GLU A C 1
ATOM 794 O O . GLU A 1 110 ? -3.490 1.017 11.659 1.00 84.94 110 GLU A O 1
ATOM 799 N N . MET A 1 111 ? -3.494 0.229 13.758 1.00 84.44 111 MET A N 1
ATOM 800 C CA . MET A 1 111 ? -2.041 0.308 13.925 1.00 84.44 111 MET A CA 1
ATOM 801 C C . MET A 1 111 ? -1.275 -0.537 12.904 1.00 84.44 111 MET A C 1
ATOM 803 O O . MET A 1 111 ? -0.275 -0.073 12.354 1.00 84.44 111 MET A O 1
ATOM 807 N N . GLN A 1 112 ? -1.745 -1.749 12.594 1.00 85.81 112 GLN A N 1
ATOM 808 C CA . GLN A 1 112 ? -1.134 -2.576 11.549 1.00 85.81 112 GLN A CA 1
ATOM 809 C C . GLN A 1 112 ? -1.238 -1.933 10.162 1.00 85.81 112 GLN A C 1
ATOM 811 O O . GLN A 1 112 ? -0.271 -1.969 9.401 1.00 85.81 112 GLN A O 1
ATOM 816 N N . TYR A 1 113 ? -2.374 -1.317 9.825 1.00 87.50 113 TYR A N 1
ATOM 817 C CA . TYR A 1 113 ? -2.535 -0.587 8.566 1.00 87.50 113 TYR A CA 1
ATOM 818 C C . TYR A 1 113 ? -1.517 0.551 8.443 1.00 87.50 113 TYR A C 1
ATOM 820 O O . TYR A 1 113 ? -0.860 0.692 7.405 1.00 87.50 113 TYR A O 1
ATOM 828 N N . TRP A 1 114 ? -1.330 1.322 9.513 1.00 86.06 114 TRP A N 1
ATOM 829 C CA . TRP A 1 114 ? -0.324 2.377 9.548 1.00 86.06 114 TRP A CA 1
ATOM 830 C C . TRP A 1 114 ? 1.099 1.822 9.444 1.00 86.06 114 TRP A C 1
ATOM 832 O O . TRP A 1 114 ? 1.888 2.348 8.659 1.00 86.06 114 TRP A O 1
ATOM 842 N N . ALA A 1 115 ? 1.410 0.723 10.141 1.00 86.00 115 ALA A N 1
ATOM 843 C CA . ALA A 1 115 ? 2.712 0.052 10.081 1.00 86.00 115 ALA A CA 1
ATOM 844 C C . ALA A 1 115 ? 3.063 -0.404 8.664 1.00 86.00 115 ALA A C 1
ATOM 846 O O . ALA A 1 115 ? 4.136 -0.086 8.146 1.00 86.00 115 ALA A O 1
ATOM 847 N N . VAL A 1 116 ? 2.120 -1.072 8.002 1.00 87.75 116 VAL A N 1
ATOM 848 C CA . VAL A 1 116 ? 2.264 -1.505 6.612 1.00 87.75 116 VAL A CA 1
ATOM 849 C C . VAL A 1 116 ? 2.461 -0.299 5.695 1.00 87.75 116 VAL A C 1
ATOM 851 O O . VAL A 1 116 ? 3.392 -0.287 4.891 1.00 87.75 116 VAL A O 1
ATOM 854 N N . SER A 1 117 ? 1.656 0.750 5.843 1.00 87.44 117 SER A N 1
ATOM 855 C CA . SER A 1 117 ? 1.745 1.929 4.977 1.00 87.44 117 SER A CA 1
ATOM 856 C C . SER A 1 117 ? 3.070 2.685 5.141 1.00 87.44 117 SER A C 1
ATOM 858 O O . SER A 1 117 ? 3.676 3.078 4.145 1.00 87.44 117 SER A O 1
ATOM 860 N N . VAL A 1 118 ? 3.575 2.829 6.373 1.00 85.31 118 VAL A N 1
ATOM 861 C CA . VAL A 1 118 ? 4.898 3.421 6.642 1.00 85.31 118 VAL A CA 1
ATOM 862 C C . VAL A 1 118 ? 6.025 2.538 6.106 1.00 85.31 118 VAL A C 1
ATOM 864 O O . VAL A 1 118 ? 7.000 3.068 5.576 1.00 85.31 118 VAL A O 1
ATOM 867 N N . SER A 1 119 ? 5.887 1.210 6.154 1.00 87.25 119 SER A N 1
ATOM 868 C CA . SER A 1 119 ? 6.856 0.303 5.524 1.00 87.25 119 SER A CA 1
ATOM 869 C C . SER A 1 119 ? 6.949 0.531 4.009 1.00 87.25 119 SER A C 1
ATOM 871 O O . SER A 1 119 ? 8.044 0.695 3.465 1.00 87.25 119 SER A O 1
ATOM 873 N N . CYS A 1 120 ? 5.802 0.670 3.332 1.00 88.50 120 CYS A N 1
ATOM 874 C CA . CYS A 1 120 ? 5.736 0.986 1.906 1.00 88.50 120 CYS A CA 1
ATOM 875 C C . CYS A 1 120 ? 6.323 2.373 1.613 1.00 88.50 120 CYS A C 1
ATOM 877 O O . CYS A 1 120 ? 7.048 2.558 0.637 1.00 88.50 120 CYS A O 1
ATOM 879 N N . LEU A 1 121 ? 6.065 3.349 2.481 1.00 86.06 121 LEU A N 1
ATOM 880 C CA . LEU A 1 121 ? 6.621 4.691 2.367 1.00 86.06 121 LEU A CA 1
ATOM 881 C C . LEU A 1 121 ? 8.151 4.706 2.527 1.00 86.06 121 LEU A C 1
ATOM 883 O O . LEU A 1 121 ? 8.846 5.386 1.770 1.00 86.06 121 LEU A O 1
ATOM 887 N N . GLY A 1 122 ? 8.694 3.934 3.472 1.00 84.94 122 GLY A N 1
ATOM 888 C CA . GLY A 1 122 ? 10.137 3.763 3.660 1.00 84.94 122 GLY A CA 1
ATOM 889 C C . GLY A 1 122 ? 10.806 3.206 2.403 1.00 84.94 122 GLY A C 1
ATOM 890 O O . GLY A 1 122 ? 11.815 3.738 1.939 1.00 84.94 122 GLY A O 1
ATOM 891 N N . MET A 1 123 ? 10.175 2.216 1.771 1.00 83.19 123 MET A N 1
ATOM 892 C CA . MET A 1 123 ? 10.613 1.662 0.485 1.00 83.19 123 MET A CA 1
ATOM 893 C C . MET A 1 123 ? 10.618 2.707 -0.641 1.00 83.19 123 MET A C 1
ATOM 895 O O . MET A 1 123 ? 11.593 2.821 -1.384 1.00 83.19 123 MET A O 1
ATOM 899 N N . LEU A 1 124 ? 9.560 3.517 -0.755 1.00 84.44 124 LEU A N 1
ATOM 900 C CA . LEU A 1 124 ? 9.502 4.614 -1.730 1.00 84.44 124 LEU A CA 1
ATOM 901 C C . LEU A 1 124 ? 10.581 5.673 -1.463 1.00 84.44 124 LEU A C 1
ATOM 903 O O . LEU A 1 124 ? 11.214 6.162 -2.399 1.00 84.44 124 LEU A O 1
ATOM 907 N N . SER A 1 125 ? 10.833 5.983 -0.190 1.00 83.75 125 SER A N 1
ATOM 908 C CA . SER A 1 125 ? 11.892 6.904 0.243 1.00 83.75 125 SER A CA 1
ATOM 909 C C . SER A 1 125 ? 13.262 6.420 -0.211 1.00 83.75 125 SER A C 1
ATOM 911 O O . SER A 1 125 ? 14.042 7.200 -0.759 1.00 83.75 125 SER A O 1
ATOM 913 N N . PHE A 1 126 ? 13.527 5.121 -0.063 1.00 80.94 126 PHE A N 1
ATOM 914 C CA . PHE A 1 126 ? 14.749 4.486 -0.543 1.00 80.94 126 PHE A CA 1
ATOM 915 C C . PHE A 1 126 ? 14.908 4.608 -2.067 1.00 80.94 126 PHE A C 1
ATOM 917 O O . PHE A 1 126 ? 15.988 4.955 -2.553 1.00 80.94 126 PHE A O 1
ATOM 924 N N . PHE A 1 127 ? 13.835 4.414 -2.839 1.00 78.19 127 PHE A N 1
ATOM 925 C CA . PHE A 1 127 ? 13.882 4.608 -4.291 1.00 78.19 127 PHE A CA 1
ATOM 926 C C . PHE A 1 127 ? 14.150 6.063 -4.686 1.00 78.19 127 PHE A C 1
ATOM 928 O O . PHE A 1 127 ? 15.008 6.314 -5.534 1.00 78.19 127 PHE A O 1
ATOM 935 N N . VAL A 1 128 ? 13.481 7.033 -4.054 1.00 79.50 128 VAL A N 1
ATOM 936 C CA . VAL A 1 128 ? 13.728 8.465 -4.302 1.00 79.50 128 VAL A CA 1
ATOM 937 C C . VAL A 1 128 ? 15.160 8.849 -3.948 1.00 79.50 128 VAL A C 1
ATOM 939 O O . VAL A 1 128 ? 15.803 9.582 -4.702 1.00 79.50 128 VAL A O 1
ATOM 942 N N . TRP A 1 129 ? 15.676 8.333 -2.833 1.00 79.88 129 TRP A N 1
ATOM 943 C CA . TRP A 1 129 ? 17.055 8.547 -2.412 1.00 79.88 129 TRP A CA 1
ATOM 944 C C . TRP A 1 129 ? 18.048 8.063 -3.474 1.00 79.88 129 TRP A C 1
ATOM 946 O O . TRP A 1 129 ? 18.927 8.818 -3.893 1.00 79.88 129 TRP A O 1
ATOM 956 N N . HIS A 1 130 ? 17.868 6.844 -3.990 1.00 74.38 130 HIS A N 1
ATOM 957 C CA . HIS A 1 130 ? 18.714 6.318 -5.063 1.00 74.38 130 HIS A CA 1
ATOM 958 C C . HIS A 1 130 ? 18.570 7.075 -6.385 1.00 74.38 130 HIS A C 1
ATOM 960 O O . HIS A 1 130 ? 19.564 7.257 -7.089 1.00 74.38 130 HIS A O 1
ATOM 966 N N . LEU A 1 131 ? 17.369 7.550 -6.725 1.00 72.38 131 LEU A N 1
ATOM 967 C CA . LEU A 1 131 ? 17.163 8.386 -7.909 1.00 72.38 131 LEU A CA 1
ATOM 968 C C . LEU A 1 131 ? 17.922 9.714 -7.813 1.00 72.38 131 LEU A C 1
ATOM 970 O O . LEU A 1 131 ? 18.471 10.165 -8.816 1.00 72.38 131 LEU A O 1
ATOM 974 N N . ARG A 1 132 ? 17.976 10.325 -6.622 1.00 72.75 132 ARG A N 1
ATOM 975 C CA . ARG A 1 132 ? 18.683 11.595 -6.390 1.00 72.75 132 ARG A CA 1
ATOM 976 C C . ARG A 1 132 ? 20.198 11.473 -6.445 1.00 72.75 132 ARG A C 1
ATOM 978 O O . ARG A 1 132 ? 20.850 12.422 -6.860 1.00 72.75 132 ARG A O 1
ATOM 985 N N . GLN A 1 133 ? 20.749 10.327 -6.053 1.00 68.69 133 GLN A N 1
ATOM 986 C CA . GLN A 1 133 ? 22.188 10.078 -6.160 1.00 68.69 133 GLN A CA 1
ATOM 987 C C . GLN A 1 133 ? 22.666 9.924 -7.614 1.00 68.69 133 GLN A C 1
ATOM 989 O O . GLN A 1 133 ? 23.865 9.987 -7.873 1.00 68.69 133 GLN A O 1
ATOM 994 N N . SER A 1 134 ? 21.755 9.734 -8.575 1.00 63.81 134 SER A N 1
ATOM 995 C CA . SER A 1 134 ? 22.129 9.652 -9.985 1.00 63.81 134 SER A CA 1
ATOM 996 C C . SER A 1 134 ? 22.512 11.038 -10.535 1.00 63.81 134 SER A C 1
ATOM 998 O O . SER A 1 134 ? 21.682 11.955 -10.498 1.00 63.81 134 SER A O 1
ATOM 1000 N N . PRO A 1 135 ? 23.721 11.204 -11.108 1.00 55.91 135 PRO A N 1
ATOM 1001 C CA . PRO A 1 135 ? 24.268 12.509 -11.493 1.00 55.91 135 PRO A CA 1
ATOM 1002 C C . PRO A 1 135 ? 23.469 13.230 -12.588 1.00 55.91 135 PRO A C 1
ATOM 1004 O O . PRO A 1 135 ? 23.604 14.440 -12.740 1.00 55.91 135 PRO A O 1
ATOM 1007 N N . SER A 1 136 ? 22.606 12.529 -13.333 1.00 56.78 136 SER A N 1
ATOM 1008 C CA . SER A 1 136 ? 21.792 13.132 -14.396 1.00 56.78 136 SER A CA 1
ATOM 1009 C C . SER A 1 136 ? 20.357 13.473 -13.980 1.00 56.78 136 SER A C 1
ATOM 1011 O O . SER A 1 136 ? 19.601 13.968 -14.812 1.00 56.78 136 SER A O 1
ATOM 1013 N N . ASN A 1 137 ? 19.935 13.161 -12.747 1.00 54.06 137 ASN A N 1
ATOM 1014 C CA . ASN A 1 137 ? 18.506 13.029 -12.439 1.00 54.06 137 ASN A CA 1
ATOM 1015 C C . ASN A 1 137 ? 18.026 13.797 -11.197 1.00 54.06 137 ASN A C 1
ATOM 1017 O O . ASN A 1 137 ? 16.859 13.687 -10.816 1.00 54.06 137 ASN A O 1
ATOM 1021 N N . GLY A 1 138 ? 18.895 14.610 -10.590 1.00 51.19 138 GLY A N 1
ATOM 1022 C CA . GLY A 1 138 ? 18.659 15.272 -9.302 1.00 51.19 138 GLY A CA 1
ATOM 1023 C C . GLY A 1 138 ? 17.494 16.271 -9.233 1.00 51.19 138 GLY A C 1
ATOM 1024 O O . GLY A 1 138 ? 17.272 16.844 -8.172 1.00 51.19 138 GLY A O 1
ATOM 1025 N N . ASN A 1 139 ? 16.737 16.503 -10.314 1.00 58.97 139 ASN A N 1
ATOM 1026 C CA . ASN A 1 139 ? 15.727 17.563 -10.336 1.00 58.97 139 ASN A CA 1
ATOM 1027 C C . ASN A 1 139 ? 14.463 17.273 -11.165 1.00 58.97 139 ASN A C 1
ATOM 1029 O O . ASN A 1 139 ? 13.797 18.221 -11.585 1.00 58.97 139 ASN A O 1
ATOM 1033 N N . SER A 1 140 ? 14.089 16.008 -11.401 1.00 69.19 140 SER A N 1
ATOM 1034 C CA . SER A 1 140 ? 12.805 15.740 -12.067 1.00 69.19 140 SER A CA 1
ATOM 1035 C C . SER A 1 140 ? 11.632 16.191 -11.182 1.00 69.19 140 SER A C 1
ATOM 1037 O O . SER A 1 140 ? 11.629 15.994 -9.964 1.00 69.19 140 SER A O 1
ATOM 1039 N N . ILE A 1 141 ? 10.625 16.828 -11.785 1.00 74.56 141 ILE A N 1
ATOM 1040 C CA . ILE A 1 141 ? 9.440 17.331 -11.072 1.00 74.56 141 ILE A CA 1
ATOM 1041 C C . ILE A 1 141 ? 8.757 16.189 -10.298 1.00 74.56 141 ILE A C 1
ATOM 1043 O O . ILE A 1 141 ? 8.439 16.339 -9.120 1.00 74.56 141 ILE A O 1
ATOM 1047 N N . ALA A 1 142 ? 8.640 15.013 -10.922 1.00 70.69 142 ALA A N 1
ATOM 1048 C CA . ALA A 1 142 ? 8.080 13.809 -10.311 1.00 70.69 142 ALA A CA 1
ATOM 1049 C C . ALA A 1 142 ? 8.854 13.353 -9.057 1.00 70.69 142 ALA A C 1
ATOM 1051 O O . ALA A 1 142 ? 8.240 13.017 -8.048 1.00 70.69 142 ALA A O 1
ATOM 1052 N N . SER A 1 143 ? 10.192 13.433 -9.065 1.00 71.50 143 SER A N 1
ATOM 1053 C CA . SER A 1 143 ? 11.027 13.148 -7.887 1.00 71.50 143 SER A CA 1
ATOM 1054 C C . SER A 1 143 ? 10.748 14.110 -6.726 1.00 71.50 143 SER A C 1
ATOM 1056 O O . SER A 1 143 ? 10.686 13.682 -5.571 1.00 71.50 143 SER A O 1
ATOM 1058 N N . LYS A 1 144 ? 10.558 15.406 -7.011 1.00 77.69 144 LYS A N 1
ATOM 1059 C CA . LYS A 1 144 ? 10.239 16.415 -5.986 1.00 77.69 144 LYS A CA 1
ATOM 1060 C C . LYS A 1 144 ? 8.866 16.178 -5.369 1.00 77.69 144 LYS A C 1
ATOM 1062 O O . LYS A 1 144 ? 8.762 16.184 -4.147 1.00 77.69 144 LYS A O 1
ATOM 1067 N N . TYR A 1 145 ? 7.848 15.928 -6.194 1.00 75.56 145 TYR A N 1
ATOM 1068 C CA . TYR A 1 145 ? 6.506 15.598 -5.708 1.00 75.56 145 TYR A CA 1
ATOM 1069 C C . TYR A 1 145 ? 6.494 14.295 -4.907 1.00 75.56 145 TYR A C 1
ATOM 1071 O O . TYR A 1 145 ? 5.904 14.262 -3.832 1.00 75.56 145 TYR A O 1
ATOM 1079 N N . GLY A 1 146 ? 7.199 13.257 -5.371 1.00 74.62 146 GLY A N 1
ATOM 1080 C CA . GLY A 1 146 ? 7.351 12.004 -4.633 1.00 74.62 146 GLY A CA 1
ATOM 1081 C C . GLY A 1 146 ? 7.961 12.224 -3.248 1.00 74.62 146 GLY A C 1
ATOM 1082 O O . GLY A 1 146 ? 7.390 11.781 -2.258 1.00 74.62 146 GLY A O 1
ATOM 1083 N N . LEU A 1 147 ? 9.062 12.984 -3.154 1.00 78.88 147 LEU A N 1
ATOM 1084 C CA . LEU A 1 147 ? 9.672 13.328 -1.864 1.00 78.88 147 LEU A CA 1
ATOM 1085 C C . LEU A 1 147 ? 8.715 14.128 -0.967 1.00 78.88 147 LEU A C 1
ATOM 1087 O O . LEU A 1 147 ? 8.620 13.861 0.226 1.00 78.88 147 LEU A O 1
ATOM 1091 N N . LEU A 1 148 ? 8.008 15.106 -1.532 1.00 80.62 148 LEU A N 1
ATOM 1092 C CA . LEU A 1 148 ? 7.091 15.950 -0.772 1.00 80.62 148 LEU A CA 1
ATOM 1093 C C . LEU A 1 148 ? 5.934 15.131 -0.189 1.00 80.62 148 LEU A C 1
ATOM 1095 O O . LEU A 1 148 ? 5.621 15.286 0.986 1.00 80.62 148 LEU A O 1
ATOM 1099 N N . LEU A 1 149 ? 5.354 14.212 -0.966 1.00 78.12 149 LEU A N 1
ATOM 1100 C CA . LEU A 1 149 ? 4.306 13.301 -0.493 1.00 78.12 149 LEU A CA 1
ATOM 1101 C C . LEU A 1 149 ? 4.834 12.313 0.554 1.00 78.12 149 LEU A C 1
ATOM 1103 O O . LEU A 1 149 ? 4.145 12.031 1.531 1.00 78.12 149 LEU A O 1
ATOM 1107 N N . ILE A 1 150 ? 6.075 11.847 0.389 1.00 79.00 150 ILE A N 1
ATOM 1108 C CA . ILE A 1 150 ? 6.767 11.012 1.376 1.00 79.00 150 ILE A CA 1
ATOM 1109 C C . ILE A 1 150 ? 6.964 11.749 2.702 1.00 79.00 150 ILE A C 1
ATOM 1111 O O . ILE A 1 150 ? 6.842 11.130 3.747 1.00 79.00 150 ILE A O 1
ATOM 1115 N N . ILE A 1 151 ? 7.243 13.052 2.698 1.00 80.00 151 ILE A N 1
ATOM 1116 C CA . ILE A 1 151 ? 7.371 13.836 3.938 1.00 80.00 151 ILE A CA 1
ATOM 1117 C C . ILE A 1 151 ? 5.992 14.160 4.523 1.00 80.00 151 ILE A C 1
ATOM 1119 O O . ILE A 1 151 ? 5.803 14.117 5.737 1.00 80.00 151 ILE A O 1
ATOM 1123 N N . LEU A 1 152 ? 5.014 14.462 3.668 1.00 78.62 152 LEU A N 1
ATOM 1124 C CA . LEU A 1 152 ? 3.676 14.863 4.094 1.00 78.62 152 LEU A CA 1
ATOM 1125 C C . LEU A 1 152 ? 2.904 13.711 4.754 1.00 78.62 152 LEU A C 1
ATOM 1127 O O . LEU A 1 152 ? 2.166 13.946 5.705 1.00 78.62 152 LEU A O 1
ATOM 1131 N N . TYR A 1 153 ? 3.094 12.473 4.290 1.00 79.75 153 TYR A N 1
ATOM 1132 C CA . TYR A 1 153 ? 2.425 11.289 4.835 1.00 79.75 153 TYR A CA 1
ATOM 1133 C C . TYR A 1 153 ? 2.680 11.057 6.343 1.00 79.75 153 TYR A C 1
ATOM 1135 O O . TYR A 1 153 ? 1.712 11.010 7.105 1.00 79.75 153 TYR A O 1
ATOM 1143 N N . PRO A 1 154 ? 3.934 10.936 6.829 1.00 76.62 154 PRO A N 1
ATOM 1144 C CA . PRO A 1 154 ? 4.215 10.748 8.247 1.00 76.62 154 PRO A CA 1
ATOM 1145 C C . PRO A 1 154 ? 3.830 11.979 9.067 1.00 76.62 154 PRO A C 1
ATOM 1147 O O . PRO A 1 154 ? 3.444 11.828 10.221 1.00 76.62 154 PRO A O 1
ATOM 1150 N N . LEU A 1 155 ? 3.860 13.181 8.477 1.00 79.50 155 LEU A N 1
ATOM 1151 C CA . LEU A 1 155 ? 3.365 14.390 9.133 1.00 79.50 155 LEU A CA 1
ATOM 1152 C C . LEU A 1 155 ? 1.850 14.312 9.374 1.00 79.50 155 LEU A C 1
ATOM 1154 O O . LEU A 1 155 ? 1.390 14.560 10.485 1.00 79.50 155 LEU A O 1
ATOM 1158 N N . ALA A 1 156 ? 1.077 13.914 8.360 1.00 76.12 156 ALA A N 1
ATOM 1159 C CA . ALA A 1 156 ? -0.366 13.721 8.476 1.00 76.12 156 ALA A CA 1
ATOM 1160 C C . ALA A 1 156 ? -0.712 12.632 9.502 1.00 76.12 156 ALA A C 1
ATOM 1162 O O . ALA A 1 156 ? -1.640 12.800 10.293 1.00 76.12 156 ALA A O 1
ATOM 1163 N N . TYR A 1 157 ? 0.068 11.548 9.538 1.00 76.62 157 TYR A N 1
ATOM 1164 C CA . TYR A 1 157 ? -0.076 10.512 10.556 1.00 76.62 157 TYR A CA 1
ATOM 1165 C C . TYR A 1 157 ? 0.215 11.030 11.968 1.00 76.62 157 TYR A C 1
ATOM 1167 O O . TYR A 1 157 ? -0.562 10.780 12.886 1.00 76.62 157 TYR A O 1
ATOM 1175 N N . LEU A 1 158 ? 1.303 11.786 12.142 1.00 78.00 158 LEU A N 1
ATOM 1176 C CA . LEU A 1 158 ? 1.660 12.390 13.424 1.00 78.00 158 LEU A CA 1
ATOM 1177 C C . LEU A 1 158 ? 0.523 13.278 13.944 1.00 78.00 158 LEU A C 1
ATOM 1179 O O . LEU A 1 158 ? 0.130 13.151 15.102 1.00 78.00 158 LEU A O 1
ATOM 1183 N N . PHE A 1 159 ? -0.046 14.121 13.076 1.00 76.62 159 PHE A N 1
ATOM 1184 C CA . PHE A 1 159 ? -1.211 14.943 13.406 1.00 76.62 159 PHE A CA 1
ATOM 1185 C C . PHE A 1 159 ? -2.425 14.098 13.797 1.00 76.62 159 PHE A C 1
ATOM 1187 O O . PHE A 1 159 ? -3.070 14.398 14.800 1.00 76.62 159 PHE A O 1
ATOM 1194 N N . HIS A 1 160 ? -2.721 13.026 13.055 1.00 75.38 160 HIS A N 1
ATOM 1195 C CA . HIS A 1 160 ? -3.814 12.114 13.395 1.00 75.38 160 HIS A CA 1
ATOM 1196 C C . HIS A 1 160 ? -3.620 11.485 14.783 1.00 75.38 160 HIS A C 1
ATOM 1198 O O . HIS A 1 160 ? -4.565 11.413 15.566 1.00 75.38 160 HIS A O 1
ATOM 1204 N N . LEU A 1 161 ? -2.393 11.077 15.115 1.00 73.50 161 LEU A N 1
ATOM 1205 C CA . LEU A 1 161 ? -2.098 10.433 16.391 1.00 73.50 161 LEU A CA 1
ATOM 1206 C C . LEU A 1 161 ? -2.173 11.399 17.579 1.00 73.50 161 LEU A C 1
ATOM 1208 O O . LEU A 1 161 ? -2.709 11.033 18.625 1.00 73.50 161 LEU A O 1
ATOM 1212 N N . LEU A 1 162 ? -1.667 12.624 17.394 1.00 76.00 162 LEU A N 1
ATOM 1213 C CA . LEU A 1 162 ? -1.747 13.717 18.369 1.00 76.00 162 LEU A CA 1
ATOM 1214 C C . LEU A 1 162 ? -3.198 14.097 18.677 1.00 76.00 162 LEU A C 1
ATOM 1216 O O . LEU A 1 162 ? -3.531 14.338 19.828 1.00 76.00 162 LEU A O 1
ATOM 1220 N N . LEU A 1 163 ? -4.064 14.123 17.661 1.00 76.38 163 LEU A N 1
ATOM 1221 C CA . LEU A 1 163 ? -5.490 14.421 17.835 1.00 76.38 163 LEU A CA 1
ATOM 1222 C C . LEU A 1 163 ? -6.257 13.290 18.531 1.00 76.38 163 LEU A C 1
ATOM 1224 O O . LEU A 1 163 ? -7.287 13.541 19.149 1.00 76.38 163 LEU A O 1
ATOM 1228 N N . LYS A 1 164 ? -5.796 12.043 18.393 1.00 75.25 164 LYS A N 1
ATOM 1229 C CA . LYS A 1 164 ? -6.498 10.852 18.887 1.00 75.25 164 LYS A CA 1
ATOM 1230 C C . LYS A 1 164 ? -6.075 10.425 20.293 1.00 75.25 164 LYS A C 1
ATOM 1232 O O . LYS A 1 164 ? -6.808 9.675 20.932 1.00 75.25 164 LYS A O 1
ATOM 1237 N N . THR A 1 165 ? -4.905 10.856 20.762 1.00 67.94 165 THR A N 1
ATOM 1238 C CA . THR A 1 165 ? -4.282 10.291 21.966 1.00 67.94 165 THR A CA 1
ATOM 1239 C C . THR A 1 165 ? -3.739 11.387 22.878 1.00 67.94 165 THR A C 1
ATOM 1241 O O . THR A 1 165 ? -2.773 12.055 22.522 1.00 67.94 165 THR A O 1
ATOM 1244 N N . ASP A 1 166 ? -4.270 11.495 24.099 1.00 65.81 166 ASP A N 1
ATOM 1245 C CA . ASP A 1 166 ? -3.774 12.436 25.123 1.00 65.81 166 ASP A CA 1
ATOM 1246 C C . ASP A 1 166 ? -2.421 12.007 25.743 1.00 65.81 166 ASP A C 1
ATOM 1248 O O . ASP A 1 166 ? -1.796 12.741 26.509 1.00 65.81 166 ASP A O 1
ATOM 1252 N N . GLY A 1 167 ? -1.935 10.801 25.423 1.00 64.31 167 GLY A N 1
ATOM 1253 C CA . GLY A 1 167 ? -0.745 10.196 26.026 1.00 64.31 167 GLY A CA 1
ATOM 1254 C C . GLY A 1 167 ? 0.512 10.294 25.161 1.00 64.31 167 GLY A C 1
ATOM 1255 O O . GLY A 1 167 ? 0.767 9.415 24.336 1.00 64.31 167 GLY A O 1
ATOM 1256 N N . GLY A 1 168 ? 1.357 11.300 25.412 1.00 68.88 168 GLY A N 1
ATOM 1257 C CA . GLY A 1 168 ? 2.598 11.536 24.655 1.00 68.88 168 GLY A CA 1
ATOM 1258 C C . GLY A 1 168 ? 3.589 10.358 24.629 1.00 68.88 168 GLY A C 1
ATOM 1259 O O . GLY A 1 168 ? 4.258 10.143 23.619 1.00 68.88 168 GLY A O 1
ATOM 1260 N N . LEU A 1 169 ? 3.657 9.545 25.692 1.00 71.94 169 LEU A N 1
ATOM 1261 C CA . LEU A 1 169 ? 4.533 8.363 25.730 1.00 71.94 169 LEU A CA 1
ATOM 1262 C C . LEU A 1 169 ? 4.052 7.261 24.773 1.00 71.94 169 LEU A C 1
ATOM 1264 O O . LEU A 1 169 ? 4.849 6.664 24.055 1.00 71.94 169 LEU A O 1
ATOM 1268 N N . LEU A 1 170 ? 2.739 7.034 24.726 1.00 73.12 170 LEU A N 1
ATOM 1269 C CA . LEU A 1 170 ? 2.110 6.050 23.844 1.00 73.12 170 LEU A CA 1
ATOM 1270 C C . LEU A 1 170 ? 2.280 6.472 22.378 1.00 73.12 170 LEU A C 1
ATOM 1272 O O . LEU A 1 170 ? 2.613 5.652 21.524 1.00 73.12 170 LEU A O 1
ATOM 1276 N N . VAL A 1 171 ? 2.159 7.777 22.106 1.00 72.31 171 VAL A N 1
ATOM 1277 C CA . VAL A 1 171 ? 2.469 8.380 20.802 1.00 72.31 171 VAL A CA 1
ATOM 1278 C C . VAL A 1 171 ? 3.917 8.108 20.393 1.00 72.31 171 VAL A C 1
ATOM 1280 O O . VAL A 1 171 ? 4.157 7.594 19.301 1.00 72.31 171 VAL A O 1
ATOM 1283 N N . MET A 1 172 ? 4.876 8.388 21.280 1.00 75.62 172 MET A N 1
ATOM 1284 C CA . MET A 1 172 ? 6.301 8.141 21.038 1.00 75.62 172 MET A CA 1
ATOM 1285 C C . MET A 1 172 ? 6.594 6.666 20.741 1.00 75.62 172 MET A C 1
ATOM 1287 O O . MET A 1 172 ? 7.240 6.368 19.737 1.00 75.62 172 MET A O 1
ATOM 1291 N N . SER A 1 173 ? 6.083 5.735 21.553 1.00 77.69 173 SER A N 1
ATOM 1292 C CA . SER A 1 173 ? 6.281 4.299 21.323 1.00 77.69 173 SER A CA 1
ATOM 1293 C C . SER A 1 173 ? 5.714 3.839 19.978 1.00 77.69 173 SER A C 1
ATOM 1295 O O . SER A 1 173 ? 6.384 3.096 19.261 1.00 77.69 173 SER A O 1
ATOM 1297 N N . ASN A 1 174 ? 4.530 4.322 19.589 1.00 78.50 174 ASN A N 1
ATOM 1298 C CA . ASN A 1 174 ? 3.934 3.988 18.295 1.00 78.50 174 ASN A CA 1
ATOM 1299 C C . ASN A 1 174 ? 4.773 4.520 17.127 1.00 78.50 174 ASN A C 1
ATOM 1301 O O . ASN A 1 174 ? 5.008 3.796 16.161 1.00 78.50 174 ASN A O 1
ATOM 1305 N N . LEU A 1 175 ? 5.274 5.755 17.219 1.00 77.44 175 LEU A N 1
ATOM 1306 C CA . LEU A 1 175 ? 6.133 6.345 16.189 1.00 77.44 175 LEU A CA 1
ATOM 1307 C C . LEU A 1 175 ? 7.452 5.585 16.031 1.00 77.44 175 LEU A C 1
ATOM 1309 O O . LEU A 1 175 ? 7.866 5.319 14.905 1.00 77.44 175 LEU A O 1
ATOM 1313 N N . VAL A 1 176 ? 8.091 5.201 17.139 1.00 80.25 176 VAL A N 1
ATOM 1314 C CA . VAL A 1 176 ? 9.315 4.386 17.107 1.00 80.25 176 VAL A CA 1
ATOM 1315 C C . VAL A 1 176 ? 9.031 3.030 16.466 1.00 80.25 176 VAL A C 1
ATOM 1317 O O . VAL A 1 176 ? 9.766 2.612 15.575 1.00 80.25 176 VAL A O 1
ATOM 1320 N N . TYR A 1 177 ? 7.933 2.377 16.852 1.00 80.44 177 TYR A N 1
ATOM 1321 C CA . TYR A 1 177 ? 7.509 1.107 16.263 1.00 80.44 177 TYR A CA 1
ATOM 1322 C C . TYR A 1 177 ? 7.325 1.206 14.739 1.00 80.44 177 TYR A C 1
ATOM 1324 O O . TYR A 1 177 ? 7.822 0.367 13.985 1.00 80.44 177 TYR A O 1
ATOM 1332 N N . LEU A 1 178 ? 6.674 2.271 14.269 1.00 79.31 178 LEU A N 1
ATOM 1333 C CA . LEU A 1 178 ? 6.488 2.559 12.845 1.00 79.31 178 LEU A CA 1
ATOM 1334 C C . LEU A 1 178 ? 7.805 2.817 12.116 1.00 79.31 178 LEU A C 1
ATOM 1336 O O . LEU A 1 178 ? 8.015 2.300 11.017 1.00 79.31 178 LEU A O 1
ATOM 1340 N N . LEU A 1 179 ? 8.701 3.591 12.731 1.00 78.50 179 LEU A N 1
ATOM 1341 C CA . LEU A 1 179 ? 10.019 3.875 12.176 1.00 78.50 179 LEU A CA 1
ATOM 1342 C C . LEU A 1 179 ? 10.831 2.583 12.022 1.00 78.50 179 LEU A C 1
ATOM 1344 O O . LEU A 1 179 ? 11.425 2.357 10.969 1.00 78.50 179 LEU A O 1
ATOM 1348 N N . CYS A 1 180 ? 10.803 1.706 13.031 1.00 83.56 180 CYS A N 1
ATOM 1349 C CA . CYS A 1 180 ? 11.457 0.401 12.984 1.00 83.56 180 CYS A CA 1
ATOM 1350 C C . CYS A 1 180 ? 10.943 -0.457 11.821 1.00 83.56 180 CYS A C 1
ATOM 1352 O O . CYS A 1 180 ? 11.756 -1.051 11.117 1.00 83.56 180 CYS A O 1
ATOM 1354 N N . HIS A 1 181 ? 9.630 -0.479 11.564 1.00 82.00 181 HIS A N 1
ATOM 1355 C CA . HIS A 1 181 ? 9.058 -1.181 10.404 1.00 82.00 181 HIS A CA 1
ATOM 1356 C C . HIS A 1 181 ? 9.520 -0.598 9.068 1.00 82.00 181 HIS A C 1
ATOM 1358 O O . HIS A 1 181 ? 9.878 -1.346 8.158 1.00 82.00 181 HIS A O 1
ATOM 1364 N N . GLY A 1 182 ? 9.566 0.732 8.957 1.00 78.38 182 GLY A N 1
ATOM 1365 C CA . GLY A 1 182 ? 10.104 1.415 7.781 1.00 78.38 182 GLY A CA 1
ATOM 1366 C C . GLY A 1 182 ? 11.559 1.035 7.503 1.00 78.38 182 GLY A C 1
ATOM 1367 O O . GLY A 1 182 ? 11.899 0.634 6.391 1.00 78.38 182 GLY A O 1
ATOM 1368 N N . VAL A 1 183 ? 12.411 1.104 8.528 1.00 78.62 183 VAL A N 1
ATOM 1369 C CA . VAL A 1 183 ? 13.833 0.744 8.427 1.00 78.62 183 VAL A CA 1
ATOM 1370 C C . VAL A 1 183 ? 14.006 -0.741 8.107 1.00 78.62 183 VAL A C 1
ATOM 1372 O O . VAL A 1 183 ? 14.789 -1.083 7.223 1.00 78.62 183 VAL A O 1
ATOM 1375 N N . ALA A 1 184 ? 13.246 -1.625 8.758 1.00 85.31 184 ALA A N 1
ATOM 1376 C CA . ALA A 1 184 ? 13.294 -3.062 8.503 1.00 85.31 184 ALA A CA 1
ATOM 1377 C C . ALA A 1 184 ? 12.927 -3.401 7.051 1.00 85.31 184 ALA A C 1
ATOM 1379 O O . ALA A 1 184 ? 13.604 -4.218 6.430 1.00 85.31 184 ALA A O 1
ATOM 1380 N N . ALA A 1 185 ? 11.914 -2.741 6.480 1.00 81.88 185 ALA A N 1
ATOM 1381 C CA . ALA A 1 185 ? 11.550 -2.920 5.076 1.00 81.88 185 ALA A CA 1
ATOM 1382 C C . ALA A 1 185 ? 12.677 -2.482 4.127 1.00 81.88 185 ALA A C 1
ATOM 1384 O O . ALA A 1 185 ? 13.002 -3.202 3.180 1.00 81.88 185 ALA A O 1
ATOM 1385 N N . VAL A 1 186 ? 13.328 -1.349 4.412 1.00 78.31 186 VAL A N 1
ATOM 1386 C CA . VAL A 1 186 ? 14.471 -0.865 3.620 1.00 78.31 186 VAL A CA 1
ATOM 1387 C C . VAL A 1 186 ? 15.663 -1.826 3.706 1.00 78.31 186 VAL A C 1
ATOM 1389 O O . VAL A 1 186 ? 16.280 -2.138 2.688 1.00 78.31 186 VAL A O 1
ATOM 1392 N N . ILE A 1 187 ? 15.970 -2.349 4.893 1.00 82.19 187 ILE A N 1
ATOM 1393 C CA . ILE A 1 187 ? 17.028 -3.353 5.065 1.00 82.19 187 ILE A CA 1
ATOM 1394 C C . ILE A 1 187 ? 16.675 -4.630 4.300 1.00 82.19 187 ILE A C 1
ATOM 1396 O O . ILE A 1 187 ? 17.519 -5.184 3.598 1.00 82.19 187 ILE A O 1
ATOM 1400 N N . LEU A 1 188 ? 15.423 -5.086 4.389 1.00 81.31 188 LEU A N 1
ATOM 1401 C CA . LEU A 1 188 ? 14.968 -6.286 3.701 1.00 81.31 188 LEU A CA 1
ATOM 1402 C C . LEU A 1 188 ? 15.108 -6.144 2.183 1.00 81.31 188 LEU A C 1
ATOM 1404 O O . LEU A 1 188 ? 15.622 -7.059 1.541 1.00 81.31 188 LEU A O 1
ATOM 1408 N N . ILE A 1 189 ? 14.703 -5.011 1.596 1.00 76.50 189 ILE A N 1
ATOM 1409 C CA . ILE A 1 189 ? 14.836 -4.830 0.146 1.00 76.50 189 ILE A CA 1
ATOM 1410 C C . ILE A 1 189 ? 16.292 -4.726 -0.287 1.00 76.50 189 ILE A C 1
ATOM 1412 O O . ILE A 1 189 ? 16.650 -5.312 -1.307 1.00 76.50 189 ILE A O 1
ATOM 1416 N N . GLN A 1 190 ? 17.142 -4.045 0.489 1.00 75.38 190 GLN A N 1
ATOM 1417 C CA . GLN A 1 190 ? 18.581 -4.022 0.229 1.00 75.38 190 GLN A CA 1
ATOM 1418 C C . GLN A 1 190 ? 19.145 -5.443 0.253 1.00 75.38 190 GLN A C 1
ATOM 1420 O O . GLN A 1 190 ? 19.798 -5.860 -0.701 1.00 75.38 190 GLN A O 1
ATOM 1425 N N . HIS A 1 191 ? 18.794 -6.228 1.272 1.00 78.19 191 HIS A N 1
ATOM 1426 C CA . HIS A 1 1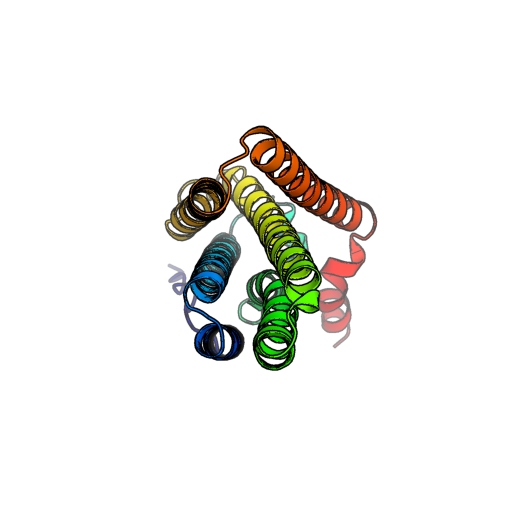91 ? 19.258 -7.601 1.407 1.00 78.19 191 HIS A CA 1
ATOM 1427 C C . HIS A 1 191 ? 18.780 -8.496 0.258 1.00 78.19 191 HIS A C 1
ATOM 1429 O O . HIS A 1 191 ? 19.563 -9.265 -0.296 1.00 78.19 191 HIS A O 1
ATOM 1435 N N . ILE A 1 192 ? 17.511 -8.389 -0.147 1.00 74.69 192 ILE A N 1
ATOM 1436 C CA . ILE A 1 192 ? 16.973 -9.133 -1.295 1.00 74.69 192 ILE A CA 1
ATOM 1437 C C . ILE A 1 192 ? 17.726 -8.754 -2.571 1.00 74.69 192 ILE A C 1
ATOM 1439 O O . ILE A 1 192 ? 18.081 -9.631 -3.359 1.00 74.69 192 ILE A O 1
ATOM 1443 N N . LEU A 1 193 ? 18.004 -7.465 -2.772 1.00 66.62 193 LEU A N 1
ATOM 1444 C CA . LEU A 1 193 ? 18.717 -6.989 -3.952 1.00 66.62 193 LEU A CA 1
ATOM 1445 C C . LEU A 1 193 ? 20.158 -7.472 -4.006 1.00 66.62 193 LEU A C 1
ATOM 1447 O O . LEU A 1 193 ? 20.634 -7.798 -5.094 1.00 66.62 193 LEU A O 1
ATOM 1451 N N . GLU A 1 194 ? 20.842 -7.521 -2.870 1.00 70.94 194 GLU A N 1
ATOM 1452 C CA . GLU A 1 194 ? 22.213 -8.015 -2.770 1.00 70.94 194 GLU A CA 1
ATOM 1453 C C . GLU A 1 194 ? 22.286 -9.534 -2.945 1.00 70.94 194 GLU A C 1
ATOM 1455 O O . GLU A 1 194 ? 23.130 -10.023 -3.696 1.00 70.94 194 GLU A O 1
ATOM 1460 N N . LYS A 1 195 ? 21.382 -10.282 -2.300 1.00 73.62 195 LYS A N 1
ATOM 1461 C CA . LYS A 1 195 ? 21.439 -11.750 -2.236 1.00 73.62 195 LYS A CA 1
ATOM 1462 C C . LYS A 1 195 ? 20.810 -12.446 -3.443 1.00 73.62 195 LYS A C 1
ATOM 1464 O O . LYS A 1 195 ? 21.267 -13.517 -3.832 1.00 73.62 195 LYS A O 1
ATOM 1469 N N . PHE A 1 196 ? 19.787 -11.845 -4.054 1.00 66.06 196 PHE A N 1
ATOM 1470 C CA . PHE A 1 196 ? 19.060 -12.405 -5.199 1.00 66.06 196 PHE A CA 1
ATOM 1471 C C . PHE A 1 196 ? 19.072 -11.462 -6.411 1.00 66.06 196 PHE A C 1
ATOM 1473 O O . PHE A 1 196 ? 18.016 -11.002 -6.863 1.00 66.06 196 PHE A O 1
ATOM 1480 N N . PRO A 1 197 ? 20.245 -11.202 -7.019 1.00 57.00 197 PRO A N 1
ATOM 1481 C CA . PRO A 1 197 ? 20.326 -10.365 -8.216 1.00 57.00 197 PRO A CA 1
ATOM 1482 C C . PRO A 1 197 ? 19.444 -10.898 -9.366 1.00 57.00 197 PRO A C 1
ATOM 1484 O O . PRO A 1 197 ? 18.881 -10.115 -10.137 1.00 57.00 197 PRO A O 1
ATOM 1487 N N . SER A 1 198 ? 19.258 -12.220 -9.438 1.00 46.56 198 SER A N 1
ATOM 1488 C CA . SER A 1 198 ? 18.524 -12.949 -10.481 1.00 46.56 198 SER A CA 1
ATOM 1489 C C . SER A 1 198 ? 17.005 -12.737 -10.458 1.00 46.56 198 SER A C 1
ATOM 1491 O O . SER A 1 198 ? 16.377 -12.761 -11.516 1.00 46.56 198 SER A O 1
ATOM 1493 N N . CYS A 1 199 ? 16.397 -12.493 -9.290 1.00 50.28 199 CYS A N 1
ATOM 1494 C CA . CYS A 1 199 ? 14.938 -12.341 -9.166 1.00 50.28 199 CYS A CA 1
ATOM 1495 C C . CYS A 1 199 ? 14.416 -11.063 -9.837 1.00 50.28 199 CYS A C 1
ATOM 1497 O O . CYS A 1 199 ? 13.265 -11.005 -10.251 1.00 50.28 199 CYS A O 1
ATOM 1499 N N . SER A 1 200 ? 15.279 -10.064 -10.018 1.00 49.66 200 SER A N 1
ATOM 1500 C CA . SER A 1 200 ? 14.941 -8.825 -10.725 1.00 49.66 200 SER A CA 1
ATOM 1501 C C . SER A 1 200 ? 15.018 -8.948 -12.260 1.00 49.66 200 SER A C 1
ATOM 1503 O O . SER A 1 200 ? 14.408 -8.168 -12.984 1.00 49.66 200 SER A O 1
ATOM 1505 N N . SER A 1 201 ? 15.727 -9.968 -12.766 1.00 42.28 201 SER A N 1
ATOM 1506 C CA . SER A 1 201 ? 16.084 -10.133 -14.185 1.00 42.28 201 SER A CA 1
ATOM 1507 C C . SER A 1 201 ? 15.430 -11.353 -14.853 1.00 42.28 201 SER A C 1
ATOM 1509 O O . SER A 1 201 ? 15.597 -11.566 -16.053 1.00 42.28 201 SER A O 1
ATOM 1511 N N . PHE A 1 202 ? 14.647 -12.166 -14.133 1.00 45.03 202 PHE A N 1
ATOM 1512 C CA . PHE A 1 202 ? 14.036 -13.373 -14.717 1.00 45.03 202 PHE A CA 1
ATOM 1513 C C . PHE A 1 202 ? 13.165 -13.065 -15.953 1.00 45.03 202 PHE A C 1
ATOM 1515 O O . PHE A 1 202 ? 13.145 -13.837 -16.911 1.00 45.03 202 PHE A O 1
ATOM 1522 N N . GLY A 1 203 ? 12.544 -11.879 -15.996 1.00 45.59 203 GLY A N 1
ATOM 1523 C CA . GLY A 1 203 ? 11.817 -11.389 -17.173 1.00 45.59 203 GLY A CA 1
ATOM 1524 C C . GLY A 1 203 ? 12.698 -11.052 -18.389 1.00 45.59 203 GLY A C 1
ATOM 1525 O O . GLY A 1 203 ? 12.219 -11.105 -19.519 1.00 45.59 203 GLY A O 1
ATOM 1526 N N . LEU A 1 204 ? 13.986 -10.741 -18.197 1.00 44.53 204 LEU A N 1
ATOM 1527 C CA . LEU A 1 204 ? 14.944 -10.513 -19.289 1.00 44.53 204 LEU A CA 1
ATOM 1528 C C . LEU A 1 204 ? 15.530 -11.826 -19.821 1.00 44.53 204 LEU A C 1
ATOM 1530 O O . LEU A 1 204 ? 15.748 -11.948 -21.026 1.00 44.53 204 LEU A O 1
ATOM 1534 N N . TYR A 1 205 ? 15.738 -12.819 -18.954 1.00 43.50 205 TYR A N 1
ATOM 1535 C CA . TYR A 1 205 ? 16.330 -14.099 -19.353 1.00 43.50 205 TYR A CA 1
ATOM 1536 C C . TYR A 1 205 ? 15.394 -14.931 -20.246 1.00 43.50 205 TYR A C 1
ATOM 1538 O O . TYR A 1 205 ? 15.842 -15.524 -21.224 1.00 43.50 205 TYR A O 1
ATOM 1546 N N . LEU A 1 206 ? 14.083 -14.913 -19.979 1.00 46.28 206 LEU A N 1
ATOM 1547 C CA . LEU A 1 206 ? 13.097 -15.609 -20.819 1.00 46.28 206 LEU A CA 1
ATOM 1548 C C . LEU A 1 206 ? 12.944 -14.979 -22.210 1.00 46.28 206 LEU A C 1
ATOM 1550 O O . LEU A 1 206 ? 12.748 -15.694 -23.186 1.00 46.28 206 LEU A O 1
ATOM 1554 N N . LYS A 1 207 ? 13.113 -13.658 -22.329 1.00 47.69 207 LYS A N 1
ATOM 1555 C CA . LYS A 1 207 ? 13.037 -12.961 -23.619 1.00 47.69 207 LYS A CA 1
ATOM 1556 C C . LYS A 1 207 ? 14.296 -13.131 -24.475 1.00 47.69 207 LYS A C 1
ATOM 1558 O O . LYS A 1 207 ? 14.231 -12.985 -25.682 1.00 47.69 207 LYS A O 1
ATOM 1563 N N . SER A 1 208 ? 15.438 -13.453 -23.872 1.00 51.91 208 SER A N 1
ATOM 1564 C CA . SER A 1 208 ? 16.658 -13.794 -24.617 1.00 51.91 208 SER A CA 1
ATOM 1565 C C . SER A 1 208 ? 16.594 -15.179 -25.278 1.00 51.91 208 SER A C 1
ATOM 1567 O O . SER A 1 208 ? 17.499 -15.526 -26.035 1.00 51.91 208 SER A O 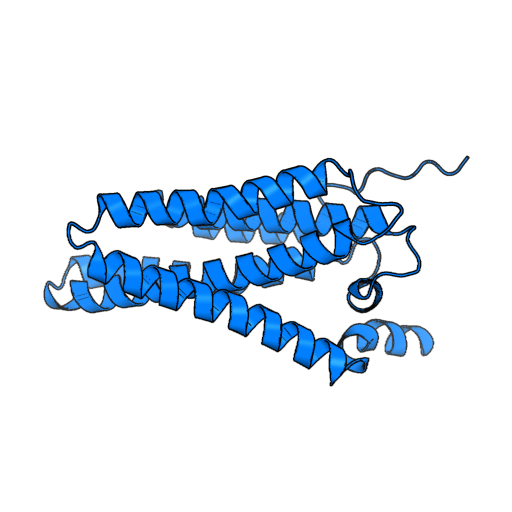1
ATOM 1569 N N . LYS A 1 209 ? 15.577 -15.985 -24.948 1.00 50.25 209 LYS A N 1
ATOM 1570 C CA . LYS A 1 209 ? 15.371 -17.347 -25.458 1.00 50.25 209 LYS A CA 1
ATOM 1571 C C . LYS A 1 209 ? 14.103 -17.506 -26.314 1.00 50.25 209 LYS A C 1
ATOM 1573 O O . LYS A 1 209 ? 13.811 -18.630 -26.714 1.00 50.25 209 LYS A O 1
ATOM 1578 N N . MET A 1 210 ? 13.378 -16.420 -26.586 1.00 42.47 210 MET A N 1
ATOM 1579 C CA . MET A 1 210 ? 12.263 -16.349 -27.543 1.00 42.47 210 MET A CA 1
ATOM 1580 C C . MET A 1 210 ? 12.660 -15.457 -28.710 1.00 42.47 210 MET A C 1
ATOM 1582 O O . MET A 1 210 ? 12.322 -15.827 -29.851 1.00 42.47 210 MET A O 1
#

Radius of gyration: 18.76 Å; chains: 1; bounding box: 47×35×58 Å

Sequence (210 aa):
MAMAMAPAVVSGERLVVFLFVARVALAAPAQLAAPLAVLAAAALAVELAVDGSASASSSPLRRFRTRPGASSGILLGATTLPSVMLSRLIQLYRVLLADPNGREEYAYLEMQYWAVSVSCLGMLSFFVWHLRQSPSNGNSIASKYGLLLIILYPLAYLFHLLLKTDGGLLVMSNLVYLLCHGVAAVILIQHILEKFPSCSSFGLYLKSKM

Organism: Oryza sativa subsp. japonica (NCBI:txid39947)

InterPro domains:
  IPR032974 Polyprenol kinase family [PTHR13205] (13-203)

Secondary structure (DSSP, 8-state):
----PPP-S--HHHHHHHHHHHHHHHHS-HHHHHHHHHHHHHHHHHHHHHHHTTT-TT-GGGGG-PPTT--THHHHHHHHHHHHHHHHHHHHHHHHTT-GGGHHHHHHHHHHHHHHHHHHHHHHHHHHHHHHTSTT-TT-HHHHHHHHHHHHHHHHHHHHHHHH-S-HHHHHHHHHHHHHHHHHHHHHHHHHHHH-GGGGTHHHHHHTT-